Protein AF-A0AAJ0EBW7-F1 (afdb_monomer_lite)

Radius of gyration: 46.71 Å; chains: 1; bounding box: 103×67×118 Å

Secondary structure (DSSP, 8-state):
--PPPPPPP-------PPPPPPTT--GGGGSTHHHHHHHHHHHHHHHHHHHHHHHHHHHHHHHHHHHHHHHHHHHHHHHHHHHHHHHHHHHHHHHHHHHHHHHHHHHHHHHHHHHTTS--------S-----PPPPPPPHHHHHHHHHHHS-TT-HHHHHH-GGGTS---EE-TT-PPPTT-PPPSS--STT-EE-HHHHHHH--S-TTS-------------

Foldseek 3Di:
DDDDDDDDDDDPPPPPPDPDPPPPPPVVVPDPVVVVVVVVVVVVVVVVVVVVVVVVVVVVVVVVVVVVVVVVVVVVVVVVVVVVVVVVVVVVVVVVVVVVVVVVVVVVVVVVVVVVVPDDDPPPPPDPDPPPDQDQFDDLVVLLLCLVPQPDPPDSPVQSPDPQSRRADEDEDPPDDDDPPDDRPPDDTNHHHYHYPVNVVVSPVPPPPPDDPPPPDPPPDDD

Organism: NCBI:txid359342

pLDDT: mean 70.82, std 20.81, range [29.72, 98.75]

Sequence (223 aa):
MVATPESSPAYSMSSTPWPDPEPGQALWKSQSWAGWTRDLEDELKTIQAVYDDYIDRVEDRLRSEKKRKKALIREVQRLNEDLDAAKKANDIEKMQRQNALALIDAARQELVTSASDETHESFDLPSTALITERIPALPDPTRNLLIDRFCPEDMPEINRNAPRNKDIVAQIYLGRRRAPSTPPPWNFSLRNYNLQPDQIHLSANVDSYDIEFVLGGSSQMTK

Structure (mmCIF, N/CA/C/O backbone):
data_AF-A0AAJ0EBW7-F1
#
_entry.id   AF-A0AAJ0EBW7-F1
#
loop_
_atom_site.group_PDB
_atom_site.id
_atom_site.type_symbol
_atom_site.label_atom_id
_atom_site.label_alt_id
_atom_site.label_comp_id
_atom_site.label_asym_id
_atom_site.label_entity_id
_atom_site.label_seq_id
_atom_site.pdbx_PDB_ins_code
_atom_site.Cartn_x
_atom_site.Cartn_y
_atom_site.Cartn_z
_atom_site.occupancy
_atom_site.B_iso_or_equiv
_atom_site.auth_seq_id
_atom_site.auth_comp_id
_atom_site.auth_asym_id
_atom_site.auth_atom_id
_atom_site.pdbx_PDB_model_num
ATOM 1 N N . MET A 1 1 ? 65.561 -15.439 -8.464 1.00 44.34 1 MET A N 1
ATOM 2 C CA . MET A 1 1 ? 65.886 -15.368 -9.903 1.00 44.34 1 MET A CA 1
ATOM 3 C C . MET A 1 1 ? 64.913 -14.387 -10.529 1.00 44.34 1 MET A C 1
ATOM 5 O O . MET A 1 1 ? 63.727 -14.674 -10.568 1.00 44.34 1 MET A O 1
ATOM 9 N N . VAL A 1 2 ? 65.392 -13.188 -10.859 1.00 45.84 2 VAL A N 1
ATOM 10 C CA . VAL A 1 2 ? 64.597 -12.094 -11.435 1.00 45.84 2 VAL A CA 1
ATOM 11 C C . VAL A 1 2 ? 64.813 -12.148 -12.943 1.00 45.84 2 VAL A C 1
ATOM 13 O O . VAL A 1 2 ? 65.946 -12.008 -13.393 1.00 45.84 2 VAL A O 1
ATOM 16 N N . ALA A 1 3 ? 63.754 -12.427 -13.700 1.00 53.00 3 ALA A N 1
ATOM 17 C CA . ALA A 1 3 ? 63.792 -12.417 -15.156 1.00 53.00 3 ALA A CA 1
ATOM 18 C C . ALA A 1 3 ? 63.694 -10.965 -15.644 1.00 53.00 3 ALA A C 1
ATOM 20 O O . ALA A 1 3 ? 62.716 -10.271 -15.371 1.00 53.00 3 ALA A O 1
ATOM 21 N N . THR A 1 4 ? 64.734 -10.500 -16.328 1.00 58.38 4 THR A N 1
ATOM 22 C CA . THR A 1 4 ? 64.754 -9.234 -17.067 1.00 58.38 4 THR A CA 1
ATOM 23 C C . THR A 1 4 ? 63.896 -9.361 -18.329 1.00 58.38 4 THR A C 1
ATOM 25 O O . THR A 1 4 ? 64.064 -10.350 -19.044 1.00 58.38 4 THR A O 1
ATOM 28 N N . PRO A 1 5 ? 63.012 -8.399 -18.647 1.00 65.19 5 PRO A N 1
ATOM 29 C CA . PRO A 1 5 ? 62.277 -8.417 -19.903 1.00 65.19 5 PRO A CA 1
ATOM 30 C C . PRO A 1 5 ? 63.198 -7.996 -21.055 1.00 65.19 5 PRO A C 1
ATOM 32 O O . PRO A 1 5 ? 63.876 -6.969 -20.987 1.00 65.19 5 PRO A O 1
ATOM 35 N N . GLU A 1 6 ? 63.225 -8.817 -22.103 1.00 63.22 6 GLU A N 1
ATOM 36 C CA . GLU A 1 6 ? 63.950 -8.565 -23.344 1.00 63.22 6 GLU A CA 1
ATOM 37 C C . GLU A 1 6 ? 63.430 -7.296 -24.034 1.00 63.22 6 GLU A C 1
ATOM 39 O O . GLU A 1 6 ? 62.230 -7.092 -24.229 1.00 63.22 6 GLU A O 1
ATOM 44 N N . SER A 1 7 ? 64.372 -6.426 -24.395 1.00 64.94 7 SER A N 1
ATOM 45 C CA . SER A 1 7 ? 64.142 -5.204 -25.156 1.00 64.94 7 SER A CA 1
ATOM 46 C C . SER A 1 7 ? 63.709 -5.565 -26.579 1.00 64.94 7 SER A C 1
ATOM 48 O O . SER A 1 7 ? 64.461 -6.184 -27.328 1.00 64.94 7 SER A O 1
ATOM 50 N N . SER A 1 8 ? 62.480 -5.196 -26.949 1.00 67.50 8 SER A N 1
ATOM 51 C CA . SER A 1 8 ? 61.992 -5.324 -28.326 1.00 67.50 8 SER A CA 1
ATOM 52 C C . SER A 1 8 ? 62.760 -4.380 -29.263 1.00 67.50 8 SER A C 1
ATOM 54 O O . SER A 1 8 ? 63.071 -3.255 -28.862 1.00 67.50 8 SER A O 1
ATOM 56 N N . PRO A 1 9 ? 63.047 -4.789 -30.513 1.00 62.75 9 PRO A N 1
ATOM 57 C CA . PRO A 1 9 ? 63.769 -3.958 -31.465 1.00 62.75 9 PRO A CA 1
ATOM 58 C C . PRO A 1 9 ? 62.930 -2.728 -31.818 1.00 62.75 9 PRO A C 1
ATOM 60 O O . PRO A 1 9 ? 61.818 -2.834 -32.338 1.00 62.75 9 PRO A O 1
ATOM 63 N N . ALA A 1 10 ? 63.470 -1.547 -31.520 1.00 57.75 10 ALA A N 1
ATOM 64 C CA . ALA A 1 10 ? 62.893 -0.283 -31.938 1.00 57.75 10 ALA A CA 1
ATOM 65 C C . ALA A 1 10 ? 62.883 -0.226 -33.473 1.00 57.75 10 ALA A C 1
ATOM 67 O O . ALA A 1 10 ? 63.933 -0.137 -34.108 1.00 57.75 10 ALA A O 1
ATOM 68 N N . TYR A 1 11 ? 61.693 -0.281 -34.071 1.00 55.28 11 TYR A N 1
ATOM 69 C CA . TYR A 1 11 ? 61.504 0.063 -35.475 1.00 55.28 11 TYR A CA 1
ATOM 70 C C . TYR A 1 11 ? 61.929 1.524 -35.668 1.00 55.28 11 TYR A C 1
ATOM 72 O O . TYR A 1 11 ? 61.249 2.445 -35.215 1.00 55.28 11 TYR A O 1
ATOM 80 N N . SER A 1 12 ? 63.063 1.745 -36.335 1.00 61.94 12 SER A N 1
ATOM 81 C CA . SER A 1 12 ? 63.443 3.060 -36.847 1.00 61.94 12 SER A CA 1
ATOM 82 C C . SER A 1 12 ? 62.429 3.483 -37.909 1.00 61.94 12 SER A C 1
ATOM 84 O O . SER A 1 12 ? 62.525 3.096 -39.071 1.00 61.94 12 SER A O 1
ATOM 86 N N . MET A 1 13 ? 61.432 4.267 -37.501 1.00 55.38 13 MET A N 1
ATOM 87 C CA . MET A 1 13 ? 60.561 4.999 -38.416 1.00 55.38 13 MET A CA 1
ATOM 88 C C . MET A 1 13 ? 61.433 6.018 -39.159 1.00 55.38 13 MET A C 1
ATOM 90 O O . MET A 1 13 ? 61.813 7.041 -38.591 1.00 55.38 13 MET A O 1
ATOM 94 N N . SER A 1 14 ? 61.807 5.736 -40.410 1.00 56.97 14 SER A N 1
ATOM 95 C CA . SER A 1 14 ? 62.466 6.731 -41.254 1.00 56.97 14 SER A CA 1
ATOM 96 C C . SER A 1 14 ? 61.485 7.878 -41.493 1.00 56.97 14 SER A C 1
ATOM 98 O O . SER A 1 14 ? 60.500 7.716 -42.213 1.00 56.97 14 SER A O 1
ATOM 100 N N . SER A 1 15 ? 61.741 9.034 -40.885 1.00 56.28 15 SER A N 1
ATOM 101 C CA . SER A 1 15 ? 60.998 10.279 -41.106 1.00 56.28 15 SER A CA 1
ATOM 102 C C . SER A 1 15 ? 61.332 10.909 -42.459 1.00 56.28 15 SER A C 1
ATOM 104 O O . SER A 1 15 ? 61.635 12.096 -42.528 1.00 56.28 15 SER A O 1
ATOM 106 N N . THR A 1 16 ? 61.315 10.133 -43.542 1.00 67.81 16 THR A N 1
ATOM 107 C CA . THR A 1 16 ? 61.316 10.712 -44.883 1.00 67.81 16 THR A CA 1
ATOM 108 C C . THR A 1 16 ? 59.938 11.349 -45.064 1.00 67.81 16 THR A C 1
ATOM 110 O O . THR A 1 16 ? 58.946 10.617 -45.033 1.00 67.81 16 THR A O 1
ATOM 113 N N . PRO A 1 17 ? 59.826 12.685 -45.177 1.00 65.31 17 PRO A N 1
ATOM 114 C CA . PRO A 1 17 ? 58.544 13.321 -45.429 1.00 65.31 17 PRO A CA 1
ATOM 115 C C . PRO A 1 17 ? 58.028 12.778 -46.756 1.00 65.31 17 PRO A C 1
ATOM 117 O O . PRO A 1 17 ? 58.749 12.802 -47.757 1.00 65.31 17 PRO A O 1
ATOM 120 N N . TRP A 1 18 ? 56.814 12.233 -46.755 1.00 66.56 18 TRP A N 1
ATOM 121 C CA . TRP A 1 18 ? 56.156 11.876 -48.003 1.00 66.56 18 TRP A CA 1
ATOM 122 C C . TRP A 1 18 ? 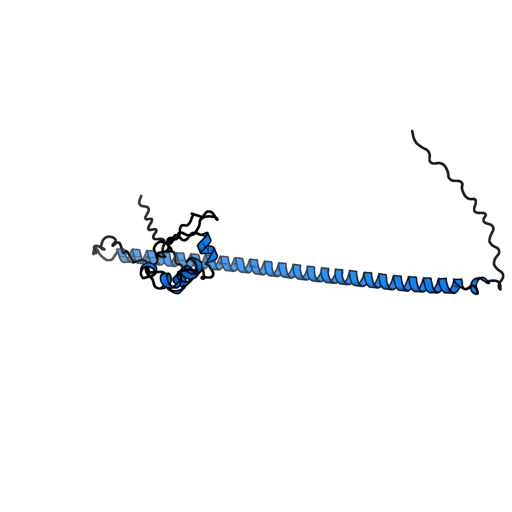56.095 13.144 -48.865 1.00 66.56 18 TRP A C 1
ATOM 124 O O . TRP A 1 18 ? 55.692 14.184 -48.342 1.00 66.56 18 TRP A O 1
ATOM 134 N N . PRO A 1 19 ? 56.550 13.106 -50.129 1.00 65.62 19 PRO A N 1
ATOM 135 C CA . PRO A 1 19 ? 56.477 14.272 -50.994 1.00 65.62 19 PRO A CA 1
ATOM 136 C C . PRO A 1 19 ? 55.022 14.733 -51.089 1.00 65.62 19 PRO A C 1
ATOM 138 O O . PRO A 1 19 ? 54.125 13.906 -51.282 1.00 65.62 19 PRO A O 1
ATOM 141 N N . ASP A 1 20 ? 54.799 16.038 -50.921 1.00 62.12 20 ASP A N 1
ATOM 142 C CA . ASP A 1 20 ? 53.467 16.623 -51.038 1.00 62.12 20 ASP A CA 1
ATOM 143 C C . ASP A 1 20 ? 52.887 16.267 -52.416 1.00 62.12 20 ASP A C 1
ATOM 145 O O . ASP A 1 20 ? 53.534 16.518 -53.440 1.00 62.12 20 ASP A O 1
ATOM 149 N N . PRO A 1 21 ? 51.699 15.642 -52.477 1.00 61.03 21 PRO A N 1
ATOM 150 C CA . PRO A 1 21 ? 51.105 15.254 -53.745 1.00 61.03 21 PRO A CA 1
ATOM 151 C C . PRO A 1 21 ? 50.790 16.509 -54.562 1.00 61.03 21 PRO A C 1
ATOM 153 O O . PRO A 1 21 ? 50.150 17.437 -54.065 1.00 61.03 21 PRO A O 1
ATOM 156 N N . GLU A 1 22 ? 51.228 16.534 -55.824 1.00 68.38 22 GLU A N 1
ATOM 157 C CA . GLU A 1 22 ? 51.011 17.677 -56.710 1.00 68.38 22 GLU A CA 1
ATOM 158 C C . GLU A 1 22 ? 49.521 18.074 -56.787 1.00 68.38 22 GLU A C 1
ATOM 160 O O . GLU A 1 22 ? 48.642 17.195 -56.787 1.00 68.38 22 GLU A O 1
ATOM 165 N N . PRO A 1 23 ? 49.212 19.385 -56.893 1.00 58.66 23 PRO A N 1
ATOM 166 C CA . PRO A 1 23 ? 47.850 19.908 -56.973 1.00 58.66 23 PRO A CA 1
ATOM 167 C C . PRO A 1 23 ? 47.200 19.498 -58.304 1.00 58.66 23 PRO A C 1
ATOM 169 O O . PRO A 1 23 ? 47.190 20.231 -59.285 1.00 58.66 23 PRO A O 1
ATOM 172 N N . GLY A 1 24 ? 46.683 18.272 -58.334 1.00 60.66 24 GLY A N 1
ATOM 173 C CA . GLY A 1 24 ? 46.108 17.623 -59.513 1.00 60.66 24 GLY A CA 1
ATOM 174 C C . GLY A 1 24 ? 46.052 16.094 -59.414 1.00 60.66 24 GLY A C 1
ATOM 175 O O . GLY A 1 24 ? 45.237 15.477 -60.093 1.00 60.66 24 GLY A O 1
ATOM 176 N N . GLN A 1 25 ? 46.841 15.472 -58.525 1.00 53.06 25 GLN A N 1
ATOM 177 C CA . GLN A 1 25 ? 46.934 14.011 -58.366 1.00 53.06 25 GLN A CA 1
ATOM 178 C C . GLN A 1 25 ? 46.309 13.468 -57.070 1.00 53.06 25 GLN A C 1
ATOM 180 O O . GLN A 1 25 ? 46.767 12.474 -56.509 1.00 53.06 25 GLN A O 1
ATOM 185 N N . ALA A 1 26 ? 45.197 14.031 -56.595 1.00 56.59 26 ALA A N 1
ATOM 186 C CA . ALA A 1 26 ? 44.367 13.314 -55.621 1.00 56.59 26 ALA A CA 1
ATOM 187 C C . ALA A 1 26 ? 43.553 12.208 -56.331 1.00 56.59 26 ALA A C 1
ATOM 189 O O . ALA A 1 26 ? 42.325 12.206 -56.294 1.00 56.59 26 ALA A O 1
ATOM 190 N N . LEU A 1 27 ? 44.243 11.276 -57.004 1.00 51.34 27 LEU A N 1
ATOM 191 C CA . LEU A 1 27 ? 43.659 10.164 -57.766 1.00 51.34 27 LEU A CA 1
ATOM 192 C C . LEU A 1 27 ? 42.832 9.221 -56.875 1.00 51.34 27 LEU A C 1
ATOM 194 O O . LEU A 1 27 ?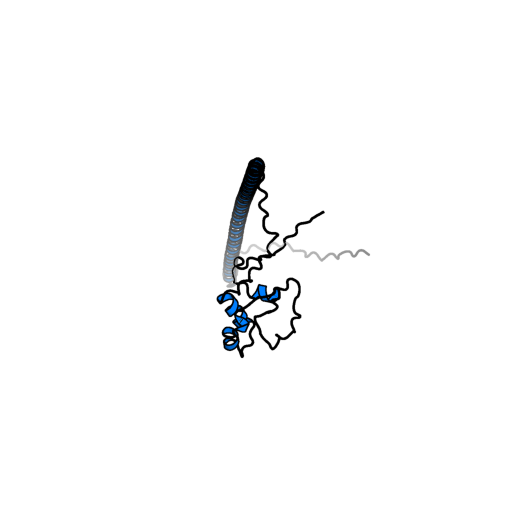 41.999 8.471 -57.362 1.00 51.34 27 LEU A O 1
ATOM 198 N N . TRP A 1 28 ? 43.036 9.274 -55.558 1.00 53.75 28 TRP A N 1
ATOM 199 C CA . TRP A 1 28 ? 42.257 8.531 -54.571 1.00 53.75 28 TRP A CA 1
ATOM 200 C C . TRP A 1 28 ? 40.820 9.054 -54.420 1.00 53.75 28 TRP A C 1
ATOM 202 O O . TRP A 1 28 ? 39.947 8.308 -53.989 1.00 53.75 28 TRP A O 1
ATOM 212 N N . LYS A 1 29 ? 40.527 10.298 -54.836 1.00 51.97 29 LYS A N 1
ATOM 213 C CA . LYS A 1 29 ? 39.161 10.854 -54.794 1.00 51.97 29 LYS A CA 1
ATOM 214 C C . LYS A 1 29 ? 38.224 10.256 -55.850 1.00 51.97 29 LYS A C 1
ATOM 216 O O . LYS A 1 29 ? 37.013 10.360 -55.685 1.00 51.97 29 LYS A O 1
ATOM 221 N N . SER A 1 30 ? 38.755 9.638 -56.909 1.00 55.59 30 SER A N 1
ATOM 222 C CA . SER A 1 30 ? 37.964 8.950 -57.942 1.00 55.59 30 SER A CA 1
ATOM 223 C C . SER A 1 30 ? 37.876 7.437 -57.734 1.00 55.59 30 SER A C 1
ATOM 225 O O . SER A 1 30 ? 37.286 6.739 -58.559 1.00 55.59 30 SER A O 1
ATOM 227 N N . GLN A 1 31 ? 38.444 6.907 -56.649 1.00 60.34 31 GLN A N 1
ATOM 228 C CA . GLN A 1 31 ? 38.412 5.477 -56.389 1.00 60.34 31 GLN A CA 1
ATOM 229 C C . GLN A 1 31 ? 37.172 5.102 -55.562 1.00 60.34 31 GLN A C 1
ATOM 231 O O . GLN A 1 31 ? 36.854 5.724 -54.550 1.00 60.34 31 GLN A O 1
ATOM 236 N N . SER A 1 32 ? 36.478 4.054 -56.015 1.00 65.31 32 SER A N 1
ATOM 237 C CA . SER A 1 32 ? 35.171 3.582 -55.524 1.00 65.31 32 SER A CA 1
ATOM 238 C C . SER A 1 32 ? 35.064 3.358 -54.005 1.00 65.31 32 SER A C 1
ATOM 240 O O . SER A 1 32 ? 33.953 3.299 -53.486 1.00 65.31 32 SER A O 1
ATOM 242 N N . TRP A 1 33 ? 36.178 3.238 -53.281 1.00 69.75 33 TRP A N 1
ATOM 243 C CA . TRP A 1 33 ? 36.201 3.031 -51.829 1.00 69.75 33 TRP A CA 1
ATOM 244 C C . TRP A 1 33 ? 35.919 4.304 -51.026 1.00 69.75 33 TRP A C 1
ATOM 246 O O . TRP A 1 33 ? 35.400 4.204 -49.921 1.00 69.75 33 TRP A O 1
ATOM 256 N N . ALA A 1 34 ? 36.167 5.498 -51.577 1.00 69.56 34 ALA A N 1
ATOM 257 C CA . ALA A 1 34 ? 35.889 6.755 -50.876 1.00 69.56 34 ALA A CA 1
ATOM 258 C C . ALA A 1 34 ? 34.382 7.012 -50.657 1.00 69.56 34 ALA A C 1
ATOM 260 O O . ALA A 1 34 ? 34.015 7.767 -49.759 1.00 69.56 34 ALA A O 1
ATOM 261 N N . GLY A 1 35 ? 33.510 6.405 -51.475 1.00 77.06 35 GLY A N 1
ATOM 262 C CA . GLY A 1 35 ? 32.061 6.390 -51.239 1.00 77.06 35 GLY A CA 1
ATOM 263 C C . GLY A 1 35 ? 31.701 5.490 -50.059 1.00 77.06 35 GLY A C 1
ATOM 264 O O . GLY A 1 35 ? 31.045 5.939 -49.128 1.00 77.06 35 GLY A O 1
ATOM 265 N N . TRP A 1 36 ? 32.258 4.275 -50.036 1.00 80.94 36 TRP A N 1
ATOM 266 C CA . TRP A 1 36 ? 32.018 3.296 -48.972 1.00 80.94 36 TRP A CA 1
ATOM 267 C C . TRP A 1 36 ? 32.470 3.805 -47.601 1.00 80.94 36 TRP A C 1
ATOM 269 O O . TRP A 1 36 ? 31.830 3.517 -46.599 1.00 80.94 36 TRP A O 1
ATOM 279 N N . THR A 1 37 ? 33.549 4.591 -47.538 1.00 85.12 37 THR A N 1
ATOM 280 C CA . THR A 1 37 ? 33.984 5.213 -46.279 1.00 85.12 37 THR A CA 1
ATOM 281 C C . THR A 1 37 ? 32.965 6.223 -45.747 1.00 85.12 37 THR A C 1
ATOM 283 O O . THR A 1 37 ? 32.706 6.222 -44.549 1.00 85.12 37 THR A O 1
ATOM 286 N N . ARG A 1 38 ? 32.344 7.044 -46.609 1.00 84.62 38 ARG A N 1
ATOM 287 C CA . ARG A 1 38 ? 31.305 7.997 -46.174 1.00 84.62 38 ARG A CA 1
ATOM 288 C C . ARG A 1 38 ? 30.031 7.287 -45.736 1.00 84.62 38 ARG A C 1
ATOM 290 O O . ARG A 1 38 ? 29.475 7.650 -44.708 1.00 84.62 38 ARG A O 1
ATOM 297 N N . ASP A 1 39 ? 29.620 6.262 -46.479 1.00 91.19 39 ASP A N 1
ATOM 298 C CA . ASP A 1 39 ? 28.447 5.460 -46.128 1.00 91.19 39 ASP A CA 1
ATOM 299 C C . ASP A 1 39 ? 28.644 4.803 -44.749 1.00 91.19 39 ASP A C 1
ATOM 301 O O . ASP A 1 39 ? 27.774 4.897 -43.888 1.00 91.19 39 ASP A O 1
ATOM 305 N N . LEU A 1 40 ? 29.833 4.243 -44.484 1.00 93.56 40 LEU A N 1
ATOM 306 C CA . LEU A 1 40 ? 30.190 3.685 -43.173 1.00 93.56 40 LEU A CA 1
ATOM 307 C C . LEU A 1 40 ? 30.237 4.740 -42.057 1.00 93.56 40 LEU A C 1
ATOM 309 O O . LEU A 1 40 ? 29.828 4.463 -40.931 1.00 93.56 40 LEU A O 1
ATOM 313 N N . GLU A 1 41 ? 30.738 5.946 -42.334 1.00 94.44 41 GLU A N 1
ATOM 314 C CA . GLU A 1 41 ? 30.729 7.049 -41.364 1.00 94.44 41 GLU A CA 1
ATOM 315 C C . GLU A 1 41 ? 29.301 7.484 -41.011 1.00 94.44 41 GLU A C 1
ATOM 317 O O . GLU A 1 41 ? 29.008 7.756 -39.845 1.00 94.44 41 GLU A O 1
ATOM 322 N N . ASP A 1 42 ? 28.404 7.540 -41.993 1.00 95.50 42 ASP A N 1
ATOM 323 C CA . ASP A 1 42 ? 27.005 7.902 -41.776 1.00 95.50 42 ASP A CA 1
ATOM 324 C C . ASP A 1 42 ? 26.224 6.777 -41.077 1.00 95.50 42 ASP A C 1
ATOM 326 O O . ASP A 1 42 ? 25.415 7.054 -40.184 1.00 95.50 42 ASP A O 1
ATOM 330 N N . GLU A 1 43 ? 26.522 5.509 -41.377 1.00 97.19 43 GLU A N 1
ATOM 331 C CA . GLU A 1 43 ? 26.029 4.360 -40.609 1.00 97.19 43 GLU A CA 1
ATOM 332 C C . GLU A 1 43 ? 26.492 4.425 -39.149 1.00 97.19 43 GLU A C 1
ATOM 334 O O . GLU A 1 43 ? 25.676 4.273 -38.237 1.00 97.19 43 GLU A O 1
ATOM 339 N N . LEU A 1 44 ? 27.772 4.726 -38.900 1.00 97.12 44 LEU A N 1
ATOM 340 C CA . LEU A 1 44 ? 28.312 4.854 -37.546 1.00 97.12 44 LEU A CA 1
ATOM 341 C C . LEU A 1 44 ? 27.631 5.989 -36.771 1.00 97.12 44 LEU A C 1
ATOM 343 O O . LEU A 1 44 ? 27.237 5.788 -35.622 1.00 97.12 44 LEU A O 1
ATOM 347 N N . LYS A 1 45 ? 27.428 7.154 -37.402 1.00 97.75 45 LYS A N 1
ATOM 348 C CA . LYS A 1 45 ? 26.668 8.266 -36.801 1.00 97.75 45 LYS A CA 1
ATOM 349 C C . LYS A 1 45 ? 25.234 7.861 -36.484 1.00 97.75 45 LYS A C 1
ATOM 351 O O . LYS A 1 45 ? 24.720 8.220 -35.428 1.00 97.75 45 LYS A O 1
ATOM 356 N N . THR A 1 46 ? 24.593 7.109 -37.376 1.00 98.19 46 THR A N 1
ATOM 357 C CA . THR A 1 46 ? 23.218 6.633 -37.181 1.00 98.19 46 THR A CA 1
ATOM 358 C C . THR A 1 46 ? 23.137 5.680 -35.992 1.00 98.19 46 THR A C 1
ATOM 360 O O . THR A 1 46 ? 22.278 5.841 -35.127 1.00 98.19 46 THR A O 1
ATOM 363 N N . ILE A 1 47 ? 24.064 4.724 -35.898 1.00 98.00 47 ILE A N 1
ATOM 364 C CA . ILE A 1 47 ? 24.151 3.791 -34.767 1.00 98.00 47 ILE A CA 1
ATOM 365 C C . ILE A 1 47 ? 24.408 4.548 -33.462 1.00 98.00 47 ILE A C 1
ATOM 367 O O . ILE A 1 47 ? 23.769 4.260 -32.451 1.00 98.00 47 ILE A O 1
ATOM 371 N N . GLN A 1 48 ? 25.306 5.534 -33.482 1.00 98.31 48 GLN A N 1
ATOM 372 C CA . GLN A 1 48 ? 25.615 6.338 -32.306 1.00 98.31 48 GLN A CA 1
ATOM 373 C C . GLN A 1 48 ? 24.396 7.137 -31.830 1.00 98.31 48 GLN A C 1
ATOM 375 O O . GLN A 1 48 ? 24.060 7.080 -30.651 1.00 98.31 48 GLN A O 1
ATOM 380 N N . ALA A 1 49 ? 23.664 7.774 -32.746 1.00 98.12 49 ALA A N 1
ATOM 381 C CA . ALA A 1 49 ? 22.432 8.487 -32.417 1.00 98.12 49 ALA A CA 1
ATOM 382 C C . ALA A 1 49 ? 21.364 7.564 -31.800 1.00 98.12 49 ALA A C 1
ATOM 384 O O . ALA A 1 49 ? 20.704 7.940 -30.834 1.00 98.12 49 ALA A O 1
ATOM 385 N N . VAL A 1 50 ? 21.214 6.339 -32.320 1.00 98.56 50 VAL A N 1
ATOM 386 C CA . VAL A 1 50 ? 20.292 5.331 -31.764 1.00 98.56 50 VAL A CA 1
ATOM 387 C C . VAL A 1 50 ? 20.710 4.903 -30.355 1.00 98.56 50 VAL A C 1
ATOM 389 O O . VAL A 1 50 ? 19.858 4.682 -29.491 1.00 98.56 50 VAL A O 1
ATOM 392 N N . TYR A 1 51 ? 22.014 4.773 -30.115 1.00 98.50 51 TYR A N 1
ATOM 393 C CA . TYR A 1 51 ? 22.549 4.407 -28.809 1.00 98.50 51 TYR A CA 1
ATOM 394 C C . TYR A 1 51 ? 22.351 5.519 -27.771 1.00 98.50 51 TYR A C 1
ATOM 396 O O . TYR A 1 51 ? 21.890 5.235 -26.664 1.00 98.50 51 TYR A O 1
ATOM 404 N N . ASP A 1 52 ? 22.614 6.773 -28.136 1.00 98.38 52 ASP A N 1
ATOM 405 C CA . ASP A 1 52 ? 22.408 7.932 -27.260 1.00 98.38 52 ASP A CA 1
ATOM 406 C C . ASP A 1 52 ? 20.922 8.084 -26.885 1.00 98.38 52 ASP A C 1
ATOM 408 O O . ASP A 1 52 ? 20.574 8.165 -25.707 1.00 98.38 52 ASP A O 1
ATOM 412 N N . ASP A 1 53 ? 20.020 7.963 -27.861 1.00 98.56 53 ASP A N 1
ATOM 413 C CA . ASP A 1 53 ? 18.567 7.958 -27.644 1.00 98.56 53 ASP A CA 1
ATOM 414 C C . ASP A 1 53 ? 18.102 6.774 -26.763 1.00 98.56 53 ASP A C 1
ATOM 416 O O . ASP A 1 53 ? 17.183 6.884 -25.941 1.00 98.56 53 ASP A O 1
ATOM 420 N N . TYR A 1 54 ? 18.754 5.612 -26.872 1.00 98.56 54 TYR A N 1
ATOM 421 C CA . TYR A 1 54 ? 18.516 4.503 -25.949 1.00 98.56 54 TYR A CA 1
ATOM 422 C C . TYR A 1 54 ? 18.948 4.833 -24.513 1.00 98.56 54 TYR A C 1
ATOM 424 O O . TYR A 1 54 ? 18.187 4.535 -23.583 1.00 98.56 54 TYR A O 1
ATOM 432 N N . ILE A 1 55 ? 20.116 5.454 -24.325 1.00 98.56 55 ILE A N 1
ATOM 433 C CA . ILE A 1 55 ? 20.595 5.896 -23.009 1.00 98.56 55 ILE A CA 1
ATOM 434 C C . ILE A 1 55 ? 19.609 6.892 -22.399 1.00 98.56 55 ILE A C 1
ATOM 436 O O . ILE A 1 55 ? 19.148 6.663 -21.278 1.00 98.56 55 ILE A O 1
ATOM 440 N N . ASP A 1 56 ? 19.203 7.918 -23.147 1.00 98.50 56 ASP A N 1
ATOM 441 C CA . ASP A 1 56 ? 18.280 8.952 -22.672 1.00 98.50 56 ASP A CA 1
ATOM 442 C C . ASP A 1 56 ? 16.965 8.349 -22.159 1.00 98.50 56 ASP A C 1
ATOM 444 O O . ASP A 1 56 ? 16.512 8.648 -21.047 1.00 98.50 56 ASP A O 1
ATOM 448 N N . ARG A 1 57 ? 16.387 7.394 -22.900 1.00 98.62 57 ARG A N 1
ATOM 449 C CA . ARG A 1 57 ? 15.186 6.665 -22.456 1.00 98.62 57 ARG A CA 1
ATOM 450 C C . ARG A 1 57 ? 15.399 5.862 -21.178 1.00 98.62 57 ARG A C 1
ATOM 452 O O . ARG A 1 57 ? 14.482 5.729 -20.360 1.00 98.62 57 ARG A O 1
ATOM 459 N N . VAL A 1 58 ? 16.557 5.224 -21.023 1.00 98.62 58 VAL A N 1
ATOM 460 C CA . VAL A 1 58 ? 16.881 4.464 -19.807 1.00 98.62 58 VAL A CA 1
ATOM 461 C C . VAL A 1 58 ? 17.003 5.412 -18.618 1.00 98.62 58 VAL A C 1
ATOM 463 O O . VAL A 1 58 ? 16.415 5.143 -17.565 1.00 98.62 58 VAL A O 1
ATOM 466 N N . GLU A 1 59 ? 17.679 6.542 -18.791 1.00 98.62 59 GLU A N 1
ATOM 467 C CA . GLU A 1 59 ? 17.807 7.546 -17.745 1.00 98.62 59 GLU A CA 1
ATOM 468 C C . GLU A 1 59 ? 16.463 8.162 -17.353 1.00 98.62 59 GLU A C 1
ATOM 470 O O . GLU A 1 59 ? 16.180 8.314 -16.163 1.00 98.62 59 GLU A O 1
ATOM 475 N N . ASP A 1 60 ? 15.598 8.470 -18.318 1.00 98.56 60 ASP A N 1
ATOM 476 C CA . ASP A 1 60 ? 14.267 9.016 -18.049 1.00 98.56 60 ASP A CA 1
ATOM 477 C C . ASP A 1 60 ? 13.380 8.043 -17.278 1.00 98.56 60 ASP A C 1
ATOM 479 O O . ASP A 1 60 ? 12.665 8.443 -16.347 1.00 98.56 60 ASP A O 1
ATOM 483 N N . ARG A 1 61 ? 13.468 6.747 -17.594 1.00 98.56 61 ARG A N 1
ATOM 484 C CA . ARG A 1 61 ? 12.809 5.704 -16.800 1.00 98.56 61 ARG A CA 1
ATOM 485 C C . ARG A 1 61 ? 13.357 5.665 -15.382 1.00 98.56 61 ARG A C 1
ATOM 487 O O . ARG A 1 61 ? 12.572 5.670 -14.436 1.00 98.56 61 ARG A O 1
ATOM 494 N N . LEU A 1 62 ? 14.676 5.715 -15.212 1.00 98.62 62 LEU A N 1
ATOM 495 C CA . LEU A 1 62 ? 15.302 5.723 -13.890 1.00 98.62 62 LEU A CA 1
ATOM 496 C C . LEU A 1 62 ? 14.909 6.966 -13.073 1.00 98.62 62 LEU A C 1
ATOM 498 O O . LEU A 1 62 ? 14.592 6.861 -11.884 1.00 98.62 62 LEU A O 1
ATOM 502 N N . ARG A 1 63 ? 14.865 8.146 -13.705 1.00 98.56 63 ARG A N 1
ATOM 503 C CA . ARG A 1 63 ? 14.389 9.399 -13.098 1.00 98.56 63 ARG A CA 1
ATOM 504 C C . ARG A 1 63 ? 12.930 9.276 -12.661 1.00 98.56 63 ARG A C 1
ATOM 506 O O . ARG A 1 63 ? 12.588 9.689 -11.549 1.00 98.56 63 ARG A O 1
ATOM 513 N N . SER A 1 64 ? 12.086 8.689 -13.503 1.00 98.06 64 SER A N 1
ATOM 514 C CA . SER A 1 64 ? 10.663 8.477 -13.226 1.00 98.06 64 SER A CA 1
ATOM 515 C C . SER A 1 64 ? 10.440 7.495 -12.075 1.00 98.06 64 SER A C 1
ATOM 517 O O . SER A 1 64 ? 9.688 7.802 -11.149 1.00 98.06 64 SER A O 1
ATOM 519 N N . GLU A 1 65 ? 11.161 6.375 -12.052 1.00 98.56 65 GLU A N 1
ATOM 520 C CA . GLU A 1 65 ? 11.117 5.399 -10.958 1.00 98.56 65 GLU A CA 1
ATOM 521 C C . GLU A 1 65 ? 11.614 5.993 -9.637 1.00 98.56 65 GLU A C 1
ATOM 523 O O . GLU A 1 65 ? 10.982 5.836 -8.591 1.00 98.56 65 GLU A O 1
ATOM 528 N N . LYS A 1 66 ? 12.687 6.789 -9.668 1.00 98.62 66 LYS A N 1
ATOM 529 C CA . LYS A 1 66 ? 13.175 7.501 -8.478 1.00 98.62 66 LYS A CA 1
ATOM 530 C C . LYS A 1 66 ? 12.132 8.483 -7.932 1.00 98.62 66 LYS A C 1
ATOM 532 O O . LYS A 1 66 ? 11.962 8.577 -6.714 1.00 98.62 66 LYS A O 1
ATOM 537 N N . LYS A 1 67 ? 11.412 9.197 -8.808 1.00 98.56 67 LYS A N 1
ATOM 538 C CA . LYS A 1 67 ? 10.301 10.083 -8.416 1.00 98.56 67 LYS A CA 1
ATOM 539 C C . LYS A 1 67 ? 9.144 9.291 -7.800 1.00 98.56 67 LYS A C 1
ATOM 541 O O . LYS A 1 67 ? 8.673 9.679 -6.732 1.00 98.56 67 LYS A O 1
ATOM 546 N N . ARG A 1 68 ? 8.738 8.173 -8.414 1.00 98.62 68 ARG A N 1
ATOM 547 C CA . ARG A 1 68 ? 7.691 7.273 -7.893 1.00 98.62 68 ARG A CA 1
ATOM 548 C C . ARG A 1 68 ? 8.052 6.723 -6.521 1.00 98.62 68 ARG A C 1
ATOM 550 O O . ARG A 1 68 ? 7.272 6.866 -5.586 1.00 98.62 68 ARG A O 1
ATOM 557 N N . LYS A 1 69 ? 9.267 6.195 -6.363 1.00 98.62 69 LYS A N 1
ATOM 558 C CA . LYS A 1 69 ? 9.771 5.702 -5.076 1.00 98.62 69 LYS A CA 1
ATOM 559 C C . LYS A 1 69 ? 9.752 6.794 -4.007 1.00 98.62 69 LYS A C 1
ATOM 561 O O . LYS A 1 69 ? 9.325 6.549 -2.885 1.00 98.62 69 LYS A O 1
ATOM 566 N N . LYS A 1 70 ? 10.166 8.019 -4.347 1.00 98.75 70 LYS A N 1
ATOM 567 C CA . LYS A 1 70 ? 10.117 9.158 -3.418 1.00 98.75 70 LYS A CA 1
ATOM 568 C C . LYS A 1 70 ? 8.682 9.532 -3.025 1.00 98.75 70 LYS A C 1
ATOM 570 O O . LYS A 1 70 ? 8.459 9.896 -1.875 1.00 98.75 70 LYS A O 1
ATOM 575 N N . ALA A 1 71 ? 7.727 9.454 -3.952 1.00 98.56 71 ALA A N 1
ATOM 576 C CA . ALA A 1 71 ? 6.314 9.682 -3.656 1.00 98.56 71 ALA A CA 1
ATOM 577 C C . ALA A 1 71 ? 5.751 8.594 -2.726 1.00 98.56 71 ALA A C 1
ATOM 579 O O . ALA A 1 71 ? 5.142 8.927 -1.716 1.00 98.56 71 ALA A O 1
ATOM 580 N N . LEU A 1 72 ? 6.051 7.322 -3.003 1.00 98.62 72 LEU A N 1
ATOM 581 C CA . LEU A 1 72 ? 5.669 6.187 -2.157 1.00 98.62 72 LEU A CA 1
ATOM 582 C C . LEU A 1 72 ? 6.210 6.316 -0.730 1.00 98.62 72 LEU A C 1
ATOM 584 O O . LEU A 1 72 ? 5.471 6.093 0.218 1.00 98.62 72 LEU A O 1
ATOM 588 N N . ILE A 1 73 ? 7.470 6.729 -0.561 1.00 98.69 73 ILE A N 1
ATOM 589 C CA . ILE A 1 73 ? 8.059 6.938 0.773 1.00 98.69 73 ILE A CA 1
ATOM 590 C C . ILE A 1 73 ? 7.276 7.986 1.572 1.00 98.69 73 ILE A C 1
ATOM 592 O O . ILE A 1 73 ? 7.015 7.783 2.753 1.00 98.69 73 ILE A O 1
ATOM 596 N N . ARG A 1 74 ? 6.878 9.092 0.932 1.00 98.62 74 ARG A N 1
ATOM 597 C CA . ARG A 1 74 ? 6.074 10.131 1.594 1.00 98.62 74 ARG A CA 1
ATOM 598 C C . ARG A 1 74 ? 4.695 9.616 1.983 1.00 98.62 74 ARG A C 1
ATOM 600 O O . ARG A 1 74 ? 4.225 9.935 3.066 1.00 98.62 74 ARG A O 1
ATOM 607 N N . GLU A 1 75 ? 4.073 8.816 1.123 1.00 98.69 75 GLU A N 1
ATOM 608 C CA . GLU A 1 75 ? 2.755 8.252 1.411 1.00 98.69 75 GLU A CA 1
ATOM 609 C C . GLU A 1 75 ? 2.808 7.242 2.558 1.00 98.69 75 GLU A C 1
ATOM 611 O O . GLU A 1 75 ? 1.980 7.288 3.460 1.00 98.69 75 GLU A O 1
ATOM 616 N N . VAL A 1 76 ? 3.832 6.387 2.587 1.00 98.56 76 VAL A N 1
ATOM 617 C CA . VAL A 1 76 ? 4.064 5.469 3.711 1.00 98.56 76 VAL A CA 1
ATOM 618 C C . VAL A 1 76 ? 4.281 6.241 5.011 1.00 98.56 76 VAL A C 1
ATOM 620 O O . VAL A 1 76 ? 3.729 5.861 6.039 1.00 98.56 76 VAL A O 1
ATOM 623 N N . GLN A 1 77 ? 5.042 7.337 4.976 1.00 98.69 77 GLN A N 1
ATOM 624 C CA . GLN A 1 77 ? 5.241 8.181 6.152 1.00 98.69 77 GLN A CA 1
ATOM 625 C C . GLN A 1 77 ? 3.918 8.785 6.644 1.00 98.69 77 GLN A C 1
ATOM 627 O O . GLN A 1 77 ? 3.616 8.690 7.831 1.00 98.69 77 GLN A O 1
ATOM 632 N N . ARG A 1 78 ? 3.104 9.326 5.730 1.00 98.69 78 ARG A N 1
ATOM 633 C CA . ARG A 1 78 ? 1.779 9.879 6.041 1.00 98.69 78 ARG A CA 1
ATOM 634 C C . ARG A 1 78 ? 0.867 8.833 6.688 1.00 98.69 78 ARG A C 1
ATOM 636 O O . ARG A 1 78 ? 0.286 9.085 7.735 1.00 98.69 78 ARG A O 1
ATOM 643 N N . LEU A 1 79 ? 0.790 7.637 6.102 1.00 98.62 79 LEU A N 1
ATOM 644 C CA . LEU A 1 79 ? -0.012 6.537 6.644 1.00 98.62 79 LEU A CA 1
ATOM 645 C C . LEU A 1 79 ? 0.486 6.063 8.013 1.00 98.62 79 LEU A C 1
ATOM 647 O O . LEU A 1 79 ? -0.316 5.643 8.842 1.00 98.62 79 LEU A O 1
ATOM 651 N N . ASN A 1 80 ? 1.794 6.128 8.267 1.00 98.56 80 ASN A N 1
ATOM 652 C CA . ASN A 1 80 ? 2.339 5.790 9.576 1.00 98.56 80 ASN A CA 1
ATOM 653 C C . ASN A 1 80 ? 1.923 6.815 10.644 1.00 98.56 80 ASN A C 1
ATOM 655 O O . ASN A 1 80 ? 1.549 6.430 11.748 1.00 98.56 80 ASN A O 1
ATOM 659 N N . GLU A 1 81 ? 1.943 8.104 10.307 1.00 98.69 81 GLU A N 1
ATOM 660 C CA . GLU A 1 81 ? 1.461 9.173 11.191 1.00 98.69 81 GLU A CA 1
ATOM 661 C C . GLU A 1 81 ? -0.045 9.021 11.484 1.00 98.69 81 GLU A C 1
ATOM 663 O O . GLU A 1 81 ? -0.452 9.083 12.648 1.00 98.69 81 GLU A O 1
ATOM 668 N N . ASP A 1 82 ? -0.855 8.723 10.460 1.00 98.69 82 ASP A N 1
ATOM 669 C CA . ASP A 1 82 ? -2.291 8.439 10.603 1.00 98.69 82 ASP A CA 1
ATOM 670 C C . ASP A 1 82 ? -2.537 7.214 11.508 1.00 98.69 82 ASP A C 1
ATOM 672 O O . ASP A 1 82 ? -3.406 7.235 12.385 1.00 98.69 82 ASP A O 1
ATOM 676 N N . LEU A 1 83 ? -1.746 6.148 11.340 1.00 98.50 83 LEU A N 1
ATOM 677 C CA . LEU A 1 83 ? -1.833 4.939 12.161 1.00 98.50 83 LEU A CA 1
ATOM 678 C C . LEU A 1 83 ? -1.504 5.225 13.631 1.00 98.50 83 LEU A C 1
ATOM 680 O O . LEU A 1 83 ? -2.189 4.728 14.527 1.00 98.50 83 LEU A O 1
ATOM 684 N N . ASP A 1 84 ? -0.472 6.020 13.895 1.00 98.56 84 ASP A N 1
ATOM 685 C CA . ASP A 1 84 ? -0.091 6.383 15.258 1.00 98.56 84 ASP A CA 1
ATOM 686 C C . ASP A 1 84 ? -1.140 7.293 15.918 1.00 98.56 84 ASP A C 1
ATOM 688 O O . ASP A 1 84 ? -1.413 7.153 17.114 1.00 98.56 84 ASP A O 1
ATOM 692 N N . ALA A 1 85 ? -1.791 8.175 15.153 1.00 98.56 85 ALA A N 1
ATOM 693 C CA . ALA A 1 85 ? -2.935 8.948 15.633 1.00 98.56 85 ALA A CA 1
ATOM 694 C C . ALA A 1 85 ? -4.136 8.046 15.973 1.00 98.56 85 ALA A C 1
ATOM 696 O O . ALA A 1 85 ? -4.734 8.191 17.042 1.00 98.56 85 ALA A O 1
ATOM 697 N N . ALA A 1 86 ? -4.449 7.072 15.113 1.00 98.50 86 ALA A N 1
ATOM 698 C CA . ALA A 1 86 ? -5.537 6.122 15.336 1.00 98.50 86 ALA A CA 1
ATOM 699 C C . ALA A 1 86 ? -5.301 5.239 16.573 1.00 98.50 86 ALA A C 1
ATOM 701 O O . ALA A 1 86 ? -6.224 5.020 17.359 1.00 98.50 86 ALA A O 1
ATOM 702 N N . LYS A 1 87 ? -4.063 4.778 16.798 1.00 98.50 87 LYS A N 1
ATOM 703 C CA . LYS A 1 87 ? -3.696 4.031 18.014 1.00 98.50 87 LYS A CA 1
ATOM 704 C C . LYS A 1 87 ? -3.946 4.851 19.278 1.00 98.50 87 LYS A C 1
ATOM 706 O O . LYS A 1 87 ? -4.599 4.361 20.191 1.00 98.50 87 LYS A O 1
ATOM 711 N N . LYS A 1 88 ? -3.516 6.118 19.301 1.00 98.50 88 LYS A N 1
ATOM 712 C CA . LYS A 1 88 ? -3.761 7.017 20.442 1.00 98.50 88 LYS A CA 1
ATOM 713 C C . LYS A 1 88 ? -5.253 7.219 20.707 1.00 98.50 88 LYS A C 1
ATOM 715 O O . LYS A 1 88 ? -5.669 7.222 21.860 1.00 98.50 88 LYS A O 1
ATOM 720 N N . ALA A 1 89 ? -6.059 7.374 19.656 1.00 98.44 89 ALA A N 1
ATOM 721 C CA . ALA A 1 89 ? -7.509 7.486 19.797 1.00 98.44 89 ALA A CA 1
ATOM 722 C C . ALA A 1 89 ? -8.125 6.208 20.394 1.00 98.44 89 ALA A C 1
ATOM 724 O O . ALA A 1 89 ? -8.958 6.297 21.295 1.00 98.44 89 ALA A O 1
ATOM 725 N N . ASN A 1 90 ? -7.669 5.031 19.954 1.00 98.56 90 ASN A N 1
ATOM 726 C CA . ASN A 1 90 ? -8.106 3.749 20.508 1.00 98.56 90 ASN A CA 1
ATOM 727 C C . ASN A 1 90 ? -7.735 3.607 21.993 1.00 98.56 90 ASN A C 1
ATOM 729 O O . ASN A 1 90 ? -8.569 3.192 22.795 1.00 98.56 90 ASN A O 1
ATOM 733 N N . ASP A 1 91 ? -6.523 4.012 22.380 1.00 98.44 91 ASP A N 1
ATOM 734 C CA . ASP A 1 91 ? -6.087 3.987 23.779 1.00 98.44 91 ASP A CA 1
ATOM 735 C C . ASP A 1 91 ? -6.952 4.902 24.661 1.00 98.44 91 ASP A C 1
ATOM 737 O O . ASP A 1 91 ? -7.347 4.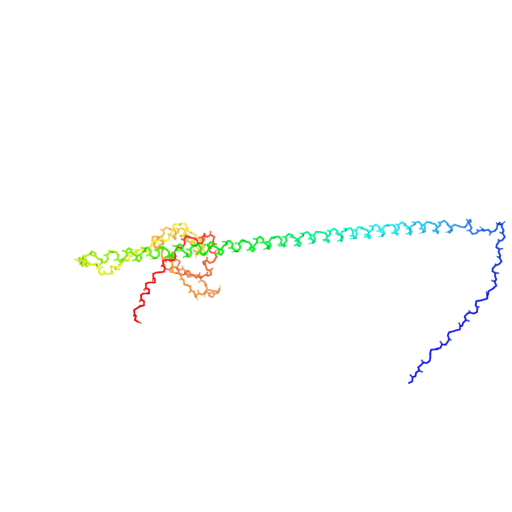513 25.763 1.00 98.44 91 ASP A O 1
ATOM 741 N N . ILE A 1 92 ? -7.307 6.095 24.166 1.00 98.44 92 ILE A N 1
ATOM 742 C CA . ILE A 1 92 ? -8.231 7.011 24.852 1.00 98.44 92 ILE A CA 1
ATOM 743 C C . ILE A 1 92 ? -9.604 6.359 25.020 1.00 98.44 92 ILE A C 1
ATOM 745 O O . ILE A 1 92 ? -10.155 6.369 26.120 1.00 98.44 92 ILE A O 1
ATOM 749 N N . GLU A 1 93 ? -10.148 5.761 23.961 1.00 98.31 93 GLU A N 1
ATOM 750 C CA . GLU A 1 93 ? -11.442 5.083 24.018 1.00 98.31 93 GLU A CA 1
ATOM 751 C C . GLU A 1 93 ? -11.416 3.909 25.007 1.00 98.31 93 GLU A C 1
ATOM 753 O O . GLU A 1 93 ? -12.334 3.731 25.809 1.00 98.31 93 GLU A O 1
ATOM 758 N N . LYS A 1 94 ? -10.332 3.129 25.016 1.00 98.50 94 LYS A N 1
ATOM 759 C CA . LYS A 1 94 ? -10.139 2.027 25.959 1.00 98.50 94 LYS A CA 1
ATOM 760 C C . LYS A 1 94 ? -10.112 2.522 27.406 1.00 98.50 94 LYS A C 1
ATOM 762 O O . LYS A 1 94 ? -10.774 1.924 28.255 1.00 98.50 94 LYS A O 1
ATOM 767 N N . MET A 1 95 ? -9.416 3.628 27.684 1.00 98.44 95 MET A N 1
ATOM 768 C CA . MET A 1 95 ? -9.436 4.265 29.007 1.00 98.44 95 MET A CA 1
ATOM 769 C C . MET A 1 95 ? -10.838 4.753 29.385 1.00 98.44 95 MET A C 1
ATOM 771 O O . MET A 1 95 ? -11.275 4.537 30.514 1.00 98.44 95 MET A O 1
ATOM 775 N N . GLN A 1 96 ? -11.571 5.365 28.450 1.00 98.12 96 GLN A N 1
ATOM 776 C CA . GLN A 1 96 ? -12.945 5.816 28.689 1.00 98.12 96 GLN A CA 1
ATOM 777 C C . GLN A 1 96 ? -13.882 4.649 29.017 1.00 98.12 96 GLN A C 1
ATOM 779 O O . GLN A 1 96 ? -14.651 4.739 29.973 1.00 98.12 96 GLN A O 1
ATOM 784 N N . ARG A 1 97 ? -13.780 3.528 28.290 1.00 98.06 97 ARG A N 1
ATOM 785 C CA . ARG A 1 97 ? -14.549 2.306 28.578 1.00 98.06 97 ARG A CA 1
ATOM 786 C C . ARG A 1 97 ? -14.225 1.747 29.961 1.00 98.06 97 ARG A C 1
ATOM 788 O O . ARG A 1 97 ? -15.139 1.393 30.697 1.00 98.06 97 ARG A O 1
ATOM 795 N N . GLN A 1 98 ? -12.946 1.700 30.336 1.00 98.06 98 GLN A N 1
ATOM 796 C CA . GLN A 1 98 ? -12.540 1.228 31.660 1.00 98.06 98 GLN A CA 1
ATOM 797 C C . GLN A 1 98 ? -13.070 2.136 32.780 1.00 98.06 98 GLN A C 1
ATOM 799 O O . GLN A 1 98 ? -13.540 1.636 33.798 1.00 98.06 98 GLN A O 1
ATOM 804 N N . ASN A 1 99 ? -13.054 3.455 32.577 1.00 98.06 99 ASN A N 1
ATOM 805 C CA . ASN A 1 99 ? -13.632 4.406 33.524 1.00 98.06 99 ASN A CA 1
ATOM 806 C C . ASN A 1 99 ? -15.156 4.222 33.663 1.00 98.06 99 ASN A C 1
ATOM 808 O O . ASN A 1 99 ? -15.680 4.197 34.772 1.00 98.06 99 ASN A O 1
ATOM 812 N N . ALA A 1 100 ? -15.868 4.021 32.549 1.00 98.19 100 ALA A N 1
ATOM 813 C CA . ALA A 1 100 ? -17.305 3.755 32.571 1.00 98.19 100 ALA A CA 1
ATOM 814 C C . ALA A 1 100 ? -17.649 2.469 33.343 1.00 98.19 100 ALA A C 1
ATOM 816 O O . ALA A 1 100 ? -18.592 2.466 34.130 1.00 98.19 100 ALA A O 1
ATOM 817 N N . LEU A 1 101 ? -16.865 1.399 33.169 1.00 97.50 101 LEU A N 1
ATOM 818 C CA . LEU A 1 101 ? -17.036 0.160 33.934 1.00 97.50 101 LEU A CA 1
ATOM 819 C C . LEU A 1 101 ? -16.810 0.379 35.435 1.00 97.50 101 LEU A C 1
ATOM 821 O O . LEU A 1 101 ? -17.633 -0.053 36.233 1.00 97.50 101 LEU A O 1
ATOM 825 N N . ALA A 1 102 ? -15.763 1.116 35.814 1.00 97.62 102 ALA A N 1
ATOM 826 C CA . ALA A 1 102 ? -15.498 1.436 37.217 1.00 97.62 102 ALA A CA 1
ATOM 827 C C . ALA A 1 102 ? -16.652 2.222 37.868 1.00 97.62 102 ALA A C 1
ATOM 829 O O . ALA A 1 102 ? -17.014 1.951 39.011 1.00 97.62 102 ALA A O 1
ATOM 830 N N . LEU A 1 103 ? -17.266 3.159 37.134 1.00 97.31 103 LEU A N 1
ATOM 831 C CA . LEU A 1 103 ? -18.447 3.892 37.601 1.00 97.31 103 LEU A CA 1
ATOM 832 C C . LEU A 1 103 ? -19.673 2.983 37.761 1.00 97.31 103 LEU A C 1
ATOM 834 O O . LEU A 1 103 ? -20.404 3.113 38.740 1.00 97.31 103 LEU A O 1
ATOM 838 N N . ILE A 1 104 ? -19.894 2.052 36.826 1.00 97.00 104 ILE A N 1
ATOM 839 C CA . ILE A 1 104 ? -20.979 1.064 36.923 1.00 97.00 104 ILE A CA 1
ATOM 840 C C . ILE A 1 104 ? -20.783 0.172 38.155 1.00 97.00 104 ILE A C 1
ATOM 842 O O . ILE A 1 104 ? -21.740 -0.068 38.891 1.00 97.00 104 ILE A O 1
ATOM 846 N N . ASP A 1 105 ? -19.561 -0.299 38.399 1.00 96.75 105 ASP A N 1
ATOM 847 C CA . ASP A 1 105 ? -19.249 -1.149 39.549 1.00 96.75 105 ASP A CA 1
ATOM 848 C C . ASP A 1 105 ? -19.422 -0.399 40.877 1.00 96.75 105 ASP A C 1
ATOM 850 O O . ASP A 1 105 ? -19.999 -0.949 41.815 1.00 96.75 105 ASP A O 1
ATOM 854 N N . ALA A 1 106 ? -19.010 0.872 40.945 1.00 95.62 106 ALA A N 1
ATOM 855 C CA . ALA A 1 106 ? -19.243 1.722 42.112 1.00 95.62 106 ALA A CA 1
ATOM 856 C C . ALA A 1 106 ? -20.746 1.911 42.390 1.00 95.62 106 ALA A C 1
ATOM 858 O O . ALA A 1 106 ? -21.200 1.674 43.508 1.00 95.62 106 ALA A O 1
ATOM 859 N N . ALA A 1 107 ? -21.541 2.235 41.365 1.00 95.25 107 ALA A N 1
ATOM 860 C CA . ALA A 1 107 ? -22.992 2.380 41.504 1.00 95.25 107 ALA A CA 1
ATOM 861 C C . ALA A 1 107 ? -23.675 1.070 41.946 1.00 95.25 107 ALA A C 1
ATOM 863 O O . ALA A 1 107 ? -24.608 1.083 42.750 1.00 95.25 107 ALA A O 1
ATOM 864 N N . ARG A 1 108 ? -23.198 -0.087 41.457 1.00 94.00 108 ARG A N 1
ATOM 865 C CA . ARG A 1 108 ? -23.669 -1.403 41.922 1.00 94.00 108 ARG A CA 1
ATOM 866 C C . ARG A 1 108 ? -23.369 -1.624 43.403 1.00 94.00 108 ARG A C 1
ATOM 868 O O . ARG A 1 108 ? -24.228 -2.151 44.105 1.00 94.00 108 ARG A O 1
ATOM 875 N N . GLN A 1 109 ? -22.182 -1.244 43.874 1.00 92.06 109 GLN A N 1
ATOM 876 C CA . GLN A 1 109 ? -21.818 -1.369 45.287 1.00 92.06 109 GLN A CA 1
ATOM 877 C C . GLN A 1 109 ? -22.702 -0.487 46.176 1.00 92.06 109 GLN A C 1
ATOM 879 O O . GLN A 1 109 ? -23.197 -0.980 47.187 1.00 92.06 109 GLN A O 1
ATOM 884 N N . GLU A 1 110 ? -22.973 0.758 45.768 1.00 89.69 110 GLU A N 1
ATOM 885 C CA . GLU A 1 110 ? -23.872 1.666 46.497 1.00 89.69 110 GLU A CA 1
ATOM 886 C C . GLU A 1 110 ? -25.286 1.077 46.642 1.00 89.69 110 GLU A C 1
ATOM 888 O O . GLU A 1 110 ? -25.827 1.020 47.750 1.00 89.69 110 GLU A O 1
ATOM 893 N N . LEU A 1 111 ? -25.849 0.544 45.550 1.00 85.69 111 LEU A N 1
ATOM 894 C CA . LEU A 1 111 ? -27.146 -0.145 45.557 1.00 85.69 111 LEU A CA 1
ATOM 895 C C . LEU A 1 111 ? -27.172 -1.324 46.540 1.00 85.69 111 LEU A C 1
ATOM 897 O O . LEU A 1 111 ? -28.100 -1.427 47.343 1.00 85.69 111 LEU A O 1
ATOM 901 N N . VAL A 1 112 ? -26.145 -2.181 46.523 1.00 82.50 112 VAL A N 1
ATOM 902 C CA . VAL A 1 112 ? -26.041 -3.323 47.448 1.00 82.50 112 VAL A CA 1
ATOM 903 C C . VAL A 1 112 ? -25.980 -2.850 48.901 1.00 82.50 112 VAL A C 1
ATOM 905 O O . VAL A 1 112 ? -26.691 -3.401 49.735 1.00 82.50 112 VAL A O 1
ATOM 908 N N . THR A 1 113 ? -25.199 -1.808 49.205 1.00 73.56 113 THR A N 1
ATOM 909 C CA . THR A 1 113 ? -25.101 -1.274 50.574 1.00 73.56 113 THR A CA 1
ATOM 910 C C . THR A 1 113 ? -26.403 -0.643 51.070 1.00 73.56 113 THR A C 1
ATOM 912 O O . THR A 1 113 ? -26.744 -0.814 52.238 1.00 73.56 113 THR A O 1
ATOM 915 N N . SER A 1 114 ? -27.164 0.021 50.191 1.00 63.34 114 SER A N 1
ATOM 916 C CA . SER A 1 114 ? -28.467 0.608 50.539 1.00 63.34 114 SER A CA 1
ATOM 917 C C . SER A 1 114 ? -29.572 -0.435 50.750 1.00 63.34 114 SER A C 1
ATOM 919 O O . SER A 1 114 ? -30.464 -0.217 51.562 1.00 63.34 114 SER A O 1
ATOM 921 N N . ALA A 1 115 ? -29.488 -1.593 50.084 1.00 58.69 115 ALA A N 1
ATOM 922 C CA 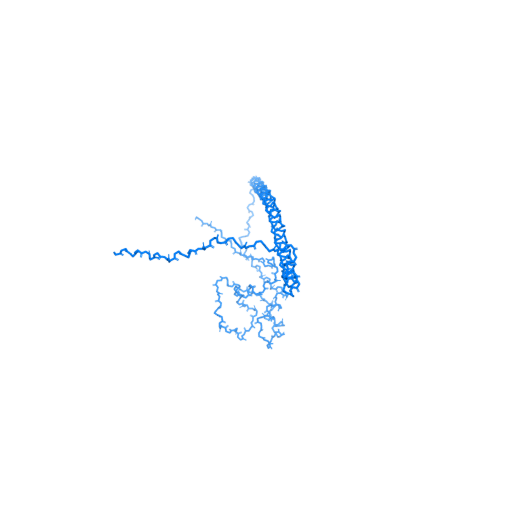. ALA A 1 115 ? -30.441 -2.692 50.250 1.00 58.69 115 ALA A CA 1
ATOM 923 C C . ALA A 1 115 ? -30.228 -3.496 51.548 1.00 58.69 115 ALA A C 1
ATOM 925 O O . ALA A 1 115 ? -31.139 -4.176 52.006 1.00 58.69 115 ALA A O 1
ATOM 926 N N . SER A 1 116 ? -29.040 -3.428 52.157 1.00 55.91 116 SER A N 1
ATOM 927 C CA . SER A 1 116 ? -28.733 -4.118 53.419 1.00 55.91 116 SER A CA 1
ATOM 928 C C . SER A 1 116 ? -29.235 -3.415 54.693 1.00 55.91 116 SER A C 1
ATOM 930 O O . SER A 1 116 ? -29.114 -4.004 55.765 1.00 55.91 116 SER A O 1
ATOM 932 N N . ASP A 1 117 ? -29.804 -2.205 54.599 1.00 52.22 117 ASP A N 1
ATOM 933 C CA . ASP A 1 117 ? -30.356 -1.457 55.751 1.00 52.22 117 ASP A CA 1
ATOM 934 C C . ASP A 1 117 ? -31.895 -1.588 55.879 1.00 52.22 117 ASP A C 1
ATOM 936 O O . ASP A 1 117 ? -32.487 -1.179 56.879 1.00 52.22 117 ASP A O 1
ATOM 940 N N . GLU A 1 118 ? -32.562 -2.228 54.907 1.00 52.50 118 GLU A N 1
ATOM 941 C CA . GLU A 1 118 ? -33.972 -2.623 55.014 1.00 52.50 118 GLU A CA 1
ATOM 942 C C . GLU A 1 118 ? -34.081 -4.043 55.598 1.00 52.50 118 GLU A C 1
ATOM 944 O O . GLU A 1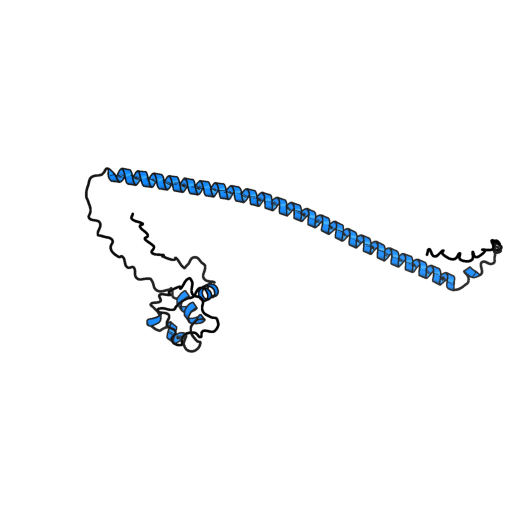 118 ? -33.917 -5.054 54.924 1.00 52.50 118 GLU A O 1
ATOM 949 N N . THR A 1 119 ? -34.299 -4.081 56.914 1.00 48.88 119 THR A N 1
ATOM 950 C CA . THR A 1 119 ? -34.887 -5.155 57.736 1.00 48.88 119 THR A CA 1
ATOM 951 C C . THR A 1 119 ? -35.015 -6.562 57.131 1.00 48.88 119 THR A C 1
ATOM 953 O O . THR A 1 119 ? -35.850 -6.818 56.270 1.00 48.88 119 THR A O 1
ATOM 956 N N . HIS A 1 120 ? -34.286 -7.496 57.756 1.00 50.31 120 HIS A N 1
ATOM 957 C CA . HIS A 1 120 ? -34.613 -8.912 57.972 1.00 50.31 120 HIS A CA 1
ATOM 958 C C . HIS A 1 120 ? -36.033 -9.358 57.559 1.00 50.31 120 HIS A C 1
ATOM 960 O O . HIS A 1 120 ? -36.929 -9.449 58.394 1.00 50.31 120 HIS A O 1
ATOM 966 N N . GLU A 1 121 ? -36.183 -9.829 56.328 1.00 50.22 121 GLU A N 1
ATOM 967 C CA . GLU A 1 121 ? -36.936 -11.054 56.076 1.00 50.22 121 GLU A CA 1
ATOM 968 C C . GLU A 1 121 ? -36.020 -11.988 55.296 1.00 50.22 121 GLU A C 1
ATOM 970 O O . GLU A 1 121 ? -35.748 -11.813 54.109 1.00 50.22 121 GLU A O 1
ATOM 975 N N . SER A 1 122 ? -35.471 -12.960 56.026 1.00 49.56 122 SER A N 1
ATOM 976 C CA . SER A 1 122 ? -34.764 -14.102 55.463 1.00 49.56 122 SER A CA 1
ATOM 977 C C . SER A 1 122 ? -35.769 -14.901 54.643 1.00 49.56 122 SER A C 1
ATOM 979 O O . SER A 1 122 ? -36.371 -15.850 55.139 1.00 49.56 122 SER A O 1
ATOM 981 N N . PHE A 1 123 ? -35.983 -14.500 53.394 1.00 52.50 123 PHE A N 1
ATOM 982 C CA . PHE A 1 123 ? -36.545 -15.401 52.410 1.00 52.50 123 PHE A CA 1
ATOM 983 C C . PHE A 1 123 ? -35.524 -16.516 52.227 1.00 52.50 123 PHE A C 1
ATOM 985 O O . PHE A 1 123 ? -34.415 -16.278 51.744 1.00 52.50 123 PHE A O 1
ATOM 992 N N . ASP A 1 124 ? -35.903 -17.720 52.654 1.00 53.72 124 ASP A N 1
ATOM 993 C CA . ASP A 1 124 ? -35.239 -18.963 52.294 1.00 53.72 124 ASP A CA 1
ATOM 994 C C . ASP A 1 124 ? -35.233 -19.056 50.764 1.00 53.72 124 ASP A C 1
ATOM 996 O O . ASP A 1 124 ? -36.145 -19.603 50.141 1.00 53.72 124 ASP A O 1
ATOM 1000 N N . LEU A 1 125 ? -34.223 -18.452 50.135 1.00 55.72 125 LEU A N 1
ATOM 1001 C CA . LEU A 1 125 ? -33.945 -18.649 48.725 1.00 55.72 125 LEU A CA 1
ATOM 1002 C C . LEU A 1 125 ? -33.777 -20.159 48.557 1.00 55.72 125 LEU A C 1
ATOM 1004 O O . LEU A 1 125 ? -32.917 -20.745 49.227 1.00 55.72 125 LEU A O 1
ATOM 1008 N N . PRO A 1 126 ? -34.606 -20.817 47.728 1.00 53.59 126 PRO A N 1
ATOM 1009 C CA . PRO A 1 126 ? -34.507 -22.249 47.551 1.00 53.59 126 PRO A CA 1
ATOM 1010 C C . PRO A 1 126 ? -33.075 -22.573 47.134 1.00 53.59 126 PRO A C 1
ATOM 1012 O O . PRO A 1 126 ? -32.559 -22.020 46.160 1.00 53.59 126 PRO A O 1
ATOM 1015 N N . SER A 1 127 ? -32.443 -23.436 47.936 1.00 53.44 127 SER A N 1
ATOM 1016 C CA . SER A 1 127 ? -31.144 -24.050 47.676 1.00 53.44 127 SER A CA 1
ATOM 1017 C C . SER A 1 127 ? -30.992 -24.301 46.185 1.00 53.44 127 SER A C 1
ATOM 1019 O O . SER A 1 127 ? -31.875 -24.919 45.591 1.00 53.44 127 SER A O 1
ATOM 1021 N N . THR A 1 128 ? -29.906 -23.767 45.621 1.00 58.44 128 THR A N 1
ATOM 1022 C CA . THR A 1 128 ? -29.454 -23.856 44.231 1.00 58.44 128 THR A CA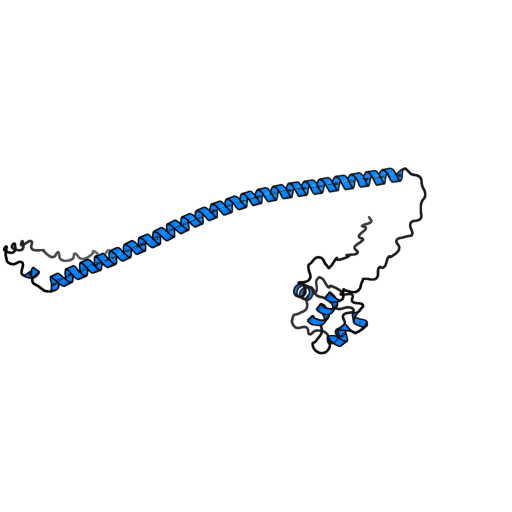 1
ATOM 1023 C C . THR A 1 128 ? -30.167 -24.968 43.469 1.00 58.44 128 THR A C 1
ATOM 1025 O O . THR A 1 128 ? -29.713 -26.113 43.435 1.00 58.44 128 THR A O 1
ATOM 1028 N N . ALA A 1 129 ? -31.325 -24.648 42.889 1.00 53.25 129 ALA A N 1
ATOM 1029 C CA . ALA A 1 129 ? -32.003 -25.588 42.024 1.00 53.25 129 ALA A CA 1
ATOM 1030 C C . ALA A 1 129 ? -31.042 -25.868 40.869 1.00 53.25 129 ALA A C 1
ATOM 1032 O O . ALA A 1 129 ? -30.576 -24.943 40.203 1.00 53.25 129 ALA A O 1
ATOM 1033 N N . LEU A 1 130 ? -30.706 -27.139 40.652 1.00 47.62 130 LEU A N 1
ATOM 1034 C CA . LEU A 1 130 ? -30.052 -27.571 39.425 1.00 47.62 130 LEU A CA 1
ATOM 1035 C C . LEU A 1 130 ? -31.040 -27.315 38.284 1.00 47.62 130 LEU A C 1
ATOM 1037 O O . LEU A 1 130 ? -31.838 -28.185 37.931 1.00 47.62 130 LEU A O 1
ATOM 1041 N N . ILE A 1 131 ? -31.009 -26.101 37.732 1.00 50.81 131 ILE A N 1
ATOM 1042 C CA . ILE A 1 131 ? -31.696 -25.769 36.491 1.00 50.81 131 ILE A CA 1
ATOM 1043 C C . ILE A 1 131 ? -30.915 -26.491 35.398 1.00 50.81 131 ILE A C 1
ATOM 1045 O O . ILE A 1 131 ? -29.929 -26.003 34.853 1.00 50.81 131 ILE A O 1
ATOM 1049 N N . THR A 1 132 ? -31.316 -27.730 35.147 1.00 50.97 132 THR A N 1
ATOM 1050 C CA . THR A 1 132 ? -30.848 -28.489 33.996 1.00 50.97 132 THR A CA 1
ATOM 1051 C C . THR A 1 132 ? -31.677 -28.036 32.807 1.00 50.97 132 THR A C 1
ATOM 1053 O O . THR A 1 132 ? -32.729 -28.592 32.502 1.00 50.97 132 THR A O 1
ATOM 1056 N N . GLU A 1 133 ? -31.231 -26.969 32.150 1.00 53.34 133 GLU A N 1
ATOM 1057 C CA . GLU A 1 133 ? -31.788 -26.631 30.848 1.00 53.34 133 GLU A CA 1
ATOM 1058 C C . GLU A 1 133 ? -31.379 -27.714 29.853 1.00 53.34 133 GLU A C 1
ATOM 1060 O O . GLU A 1 133 ? -30.220 -28.133 29.765 1.00 53.34 133 GLU A O 1
ATOM 1065 N N . ARG A 1 134 ? -32.366 -28.231 29.122 1.00 56.91 134 ARG A N 1
ATOM 1066 C CA . ARG A 1 134 ? -32.115 -29.206 28.069 1.00 56.91 134 ARG A CA 1
ATOM 1067 C C . ARG A 1 134 ? -31.326 -28.490 26.977 1.00 56.91 134 ARG A C 1
ATOM 1069 O O . ARG A 1 134 ? -31.841 -27.538 26.402 1.00 56.91 134 ARG A O 1
ATOM 1076 N N . ILE A 1 135 ? -30.108 -28.960 26.692 1.00 62.41 135 ILE A N 1
ATOM 1077 C CA . ILE A 1 135 ? -29.285 -28.433 25.593 1.00 62.41 135 ILE A CA 1
ATOM 1078 C C . ILE A 1 135 ? -30.160 -28.405 24.330 1.00 62.41 135 ILE A C 1
ATOM 1080 O O . ILE A 1 135 ? -30.667 -29.468 23.939 1.00 62.41 135 ILE A O 1
ATOM 1084 N N . PRO A 1 136 ? -30.396 -27.225 23.727 1.00 61.09 136 PRO A N 1
ATOM 1085 C CA . PRO A 1 136 ? -31.209 -27.134 22.530 1.00 61.09 136 PRO A CA 1
ATOM 1086 C C . PRO A 1 136 ? -30.544 -27.946 21.419 1.00 61.09 136 PRO A C 1
ATOM 1088 O O . PRO A 1 136 ? -29.318 -27.976 21.291 1.00 61.09 136 PRO A O 1
ATOM 1091 N N . ALA A 1 137 ? -31.356 -28.642 20.628 1.00 65.31 137 ALA A N 1
ATOM 1092 C CA . ALA A 1 137 ? -30.846 -29.352 19.466 1.00 65.31 137 ALA A CA 1
ATOM 1093 C C . ALA A 1 137 ? -30.181 -28.362 18.496 1.00 65.31 137 ALA A C 1
ATOM 1095 O O . ALA A 1 137 ? -30.622 -27.217 18.374 1.00 65.31 137 ALA A O 1
ATOM 1096 N N . LEU A 1 138 ? -29.142 -28.812 17.786 1.00 67.19 138 LEU A N 1
ATOM 1097 C CA . LEU A 1 138 ? -28.513 -27.996 16.745 1.00 67.19 138 LEU A CA 1
ATOM 1098 C C . LEU A 1 138 ? -29.554 -27.504 15.720 1.00 67.19 138 LEU A C 1
ATOM 1100 O O . LEU A 1 138 ? -30.410 -28.297 15.307 1.00 67.19 138 LEU A O 1
ATOM 1104 N N . PRO A 1 139 ? -29.439 -26.248 15.247 1.00 72.38 139 PRO A N 1
ATOM 1105 C CA . PRO A 1 139 ? -30.290 -25.720 14.190 1.00 72.38 139 PRO A CA 1
ATOM 1106 C C . PRO A 1 139 ? -30.291 -26.607 12.938 1.00 72.38 139 PRO A C 1
ATOM 1108 O O . PRO A 1 139 ? -29.260 -27.150 12.531 1.00 72.38 139 PRO A O 1
ATOM 1111 N N . ASP A 1 140 ? -31.452 -26.700 12.289 1.00 71.38 140 ASP A N 1
ATOM 1112 C CA . ASP A 1 140 ? -31.660 -27.429 11.033 1.00 71.38 140 ASP A CA 1
ATOM 1113 C C . ASP A 1 140 ? -30.604 -27.158 9.938 1.00 71.38 140 ASP A C 1
ATOM 1115 O O . ASP A 1 140 ? -30.131 -28.136 9.347 1.00 71.38 140 ASP A O 1
ATOM 1119 N N . PRO A 1 141 ? -30.171 -25.905 9.659 1.00 72.50 141 PRO A N 1
ATOM 1120 C CA . PRO A 1 141 ? -29.139 -25.658 8.647 1.00 72.50 141 PRO A CA 1
ATOM 1121 C C . PRO A 1 141 ? -27.797 -26.303 9.014 1.00 72.50 141 PRO A C 1
ATOM 1123 O O . PRO A 1 141 ? -27.186 -26.973 8.181 1.00 72.50 141 PRO A O 1
ATOM 1126 N N . THR A 1 142 ? -27.371 -26.186 10.273 1.00 68.81 142 THR A N 1
ATOM 1127 C CA . THR A 1 142 ? -26.125 -26.784 10.773 1.00 68.81 142 THR A CA 1
ATOM 1128 C C . THR A 1 142 ? -26.191 -28.309 10.734 1.00 68.81 142 THR A C 1
ATOM 1130 O O . THR A 1 142 ? -25.231 -28.965 10.330 1.00 68.81 142 THR A O 1
ATOM 1133 N N . ARG A 1 143 ? -27.345 -28.892 11.086 1.00 72.75 143 ARG A N 1
ATOM 1134 C CA . ARG A 1 143 ? -27.580 -30.338 10.984 1.00 72.75 143 ARG A CA 1
ATOM 1135 C C . ARG A 1 143 ? -27.415 -30.839 9.552 1.00 72.75 143 ARG A C 1
ATOM 1137 O O . ARG A 1 143 ? -26.733 -31.838 9.340 1.00 72.75 143 ARG A O 1
ATOM 1144 N N . ASN A 1 144 ? -28.026 -30.158 8.586 1.00 72.94 144 ASN A N 1
ATOM 1145 C CA . ASN A 1 144 ? -27.965 -30.564 7.184 1.00 72.94 144 ASN A CA 1
ATOM 1146 C C . ASN A 1 144 ? -26.531 -30.487 6.645 1.00 72.94 144 ASN A C 1
ATOM 1148 O O . ASN A 1 144 ? -26.074 -31.443 6.030 1.00 72.94 144 ASN A O 1
ATOM 1152 N N . LEU A 1 145 ? -25.780 -29.434 6.988 1.00 73.25 145 LEU A N 1
ATOM 1153 C CA . LEU A 1 145 ? -24.366 -29.303 6.613 1.00 73.25 145 LEU A CA 1
ATOM 1154 C C . LEU A 1 145 ? -23.487 -30.428 7.180 1.00 73.25 145 LEU A C 1
ATOM 1156 O O . LEU A 1 145 ? -22.589 -30.921 6.495 1.00 73.25 145 LEU A O 1
ATOM 1160 N N . LEU A 1 146 ? -23.735 -30.851 8.424 1.00 70.88 146 LEU A N 1
ATOM 1161 C CA . LEU A 1 146 ? -23.003 -31.965 9.030 1.00 70.88 146 LEU A CA 1
ATOM 1162 C C . LEU A 1 146 ? -23.329 -33.300 8.351 1.00 70.88 146 LEU A C 1
ATOM 1164 O O . LEU A 1 146 ? -22.428 -34.111 8.141 1.00 70.88 146 LEU A O 1
ATOM 1168 N N . ILE A 1 147 ? -24.594 -33.530 7.993 1.00 72.50 147 ILE A N 1
ATOM 1169 C CA . ILE A 1 147 ? -24.999 -34.742 7.273 1.00 72.50 147 ILE A CA 1
ATOM 1170 C C . ILE A 1 147 ? -24.367 -34.757 5.884 1.00 72.50 147 ILE A C 1
ATOM 1172 O O . ILE A 1 147 ? -23.739 -35.744 5.528 1.00 72.50 147 ILE A O 1
ATOM 1176 N N . ASP A 1 148 ? -24.457 -33.660 5.140 1.00 73.19 148 ASP A N 1
ATOM 1177 C CA . ASP A 1 148 ? -23.974 -33.589 3.759 1.00 73.19 148 ASP A CA 1
ATOM 1178 C C . ASP A 1 148 ? -22.466 -33.828 3.649 1.00 73.19 148 ASP A C 1
ATOM 1180 O O . ASP A 1 148 ? -21.989 -34.341 2.640 1.00 73.19 148 ASP A O 1
ATOM 1184 N N . ARG A 1 149 ? -21.705 -33.475 4.691 1.00 69.50 149 ARG A N 1
ATOM 1185 C CA . ARG A 1 149 ? -20.240 -33.540 4.664 1.00 69.50 149 ARG A CA 1
ATOM 1186 C C . ARG A 1 149 ? -19.640 -34.771 5.331 1.00 69.50 149 ARG A C 1
ATOM 1188 O O . ARG A 1 149 ? -18.534 -35.168 4.972 1.00 69.50 149 ARG A O 1
ATOM 1195 N N . PHE A 1 150 ? -20.315 -35.332 6.332 1.00 67.19 150 PHE A N 1
ATOM 1196 C CA . PHE A 1 150 ? -19.779 -36.439 7.131 1.00 67.19 150 PHE A CA 1
ATOM 1197 C C . PHE A 1 150 ? -20.554 -37.749 6.978 1.00 67.19 150 PHE A C 1
ATOM 1199 O O . PHE A 1 150 ? -20.061 -38.787 7.425 1.00 67.19 150 PHE A O 1
ATOM 1206 N N . CYS A 1 151 ? -21.738 -37.731 6.362 1.00 67.25 151 CYS A N 1
ATOM 1207 C CA . CYS A 1 151 ? -22.449 -38.957 6.030 1.00 67.25 151 CYS A CA 1
ATOM 1208 C C . CYS A 1 151 ? -21.801 -39.617 4.799 1.00 67.25 151 CYS A C 1
ATOM 1210 O O . CYS A 1 151 ? -21.522 -38.922 3.823 1.00 67.25 151 CYS A O 1
ATOM 1212 N N . PRO A 1 152 ? -21.578 -40.943 4.802 1.00 68.00 152 PRO A N 1
ATOM 1213 C CA . PRO A 1 152 ? -21.240 -41.670 3.580 1.00 68.00 152 PRO A CA 1
ATOM 1214 C C . PRO A 1 152 ? -22.346 -41.501 2.519 1.00 68.00 152 PRO A C 1
ATOM 1216 O O . PRO A 1 152 ? -23.526 -41.401 2.877 1.00 68.00 152 PRO A O 1
ATOM 1219 N N . GLU A 1 153 ? -21.955 -41.475 1.236 1.00 64.12 153 GLU A N 1
ATOM 1220 C CA . GLU A 1 153 ? -22.812 -41.154 0.072 1.00 64.12 153 GLU A CA 1
ATOM 1221 C C . GLU A 1 153 ? -24.101 -41.987 -0.008 1.00 64.12 153 GLU A C 1
ATOM 1223 O O . GLU A 1 153 ? -25.101 -41.530 -0.557 1.00 64.12 153 GLU A O 1
ATOM 1228 N N . ASP A 1 154 ? -24.121 -43.164 0.613 1.00 61.19 154 ASP A N 1
ATOM 1229 C CA . ASP A 1 154 ? -25.210 -44.125 0.468 1.00 61.19 154 ASP A CA 1
ATOM 1230 C C . ASP A 1 154 ? -26.464 -43.809 1.309 1.00 61.19 154 ASP A C 1
ATOM 1232 O O . ASP A 1 154 ? -27.514 -44.400 1.062 1.00 61.19 154 ASP A O 1
ATOM 1236 N N . MET A 1 155 ? -26.400 -42.925 2.324 1.00 65.25 155 MET A N 1
ATOM 1237 C CA . MET A 1 155 ? -27.522 -42.733 3.274 1.00 65.25 155 MET A CA 1
ATOM 1238 C C . MET A 1 155 ? -27.798 -41.299 3.806 1.00 65.25 155 MET A C 1
ATOM 1240 O O . MET A 1 155 ? -28.219 -41.161 4.963 1.00 65.25 155 MET A O 1
ATOM 1244 N N . PRO A 1 156 ? -27.642 -40.203 3.036 1.00 65.81 156 PRO A N 1
ATOM 1245 C CA . PRO A 1 156 ? -27.918 -38.854 3.545 1.00 65.81 156 PRO A CA 1
ATOM 1246 C C . PRO A 1 156 ? -29.406 -38.629 3.871 1.00 65.81 156 PRO A C 1
ATOM 1248 O O . PRO A 1 156 ? -29.737 -38.090 4.927 1.00 65.81 156 PRO A O 1
ATOM 1251 N N . GLU A 1 157 ? -30.330 -39.092 3.024 1.00 66.06 157 GLU A N 1
ATOM 1252 C CA . GLU A 1 157 ? -31.775 -38.858 3.201 1.00 66.06 157 GLU A CA 1
ATOM 1253 C C . GLU A 1 157 ? -32.370 -39.625 4.388 1.00 66.06 157 GLU A C 1
ATOM 1255 O O . GLU A 1 157 ? -33.200 -39.099 5.135 1.00 66.06 157 GLU A O 1
ATOM 1260 N N . ILE A 1 158 ? -31.889 -40.850 4.610 1.00 66.44 158 ILE A N 1
ATOM 1261 C CA . ILE A 1 158 ? -32.272 -41.681 5.757 1.00 66.44 158 ILE A CA 1
ATOM 1262 C C . ILE A 1 158 ? -31.805 -41.006 7.051 1.00 66.44 158 ILE A C 1
ATOM 1264 O O . ILE A 1 158 ? -32.558 -40.921 8.023 1.00 66.44 158 ILE A O 1
ATOM 1268 N N . ASN A 1 159 ? -30.589 -40.454 7.050 1.00 64.19 159 ASN A N 1
ATOM 1269 C CA . ASN A 1 159 ? -30.022 -39.786 8.213 1.00 64.19 159 ASN A CA 1
ATOM 1270 C C . ASN A 1 159 ? -30.626 -38.401 8.484 1.00 64.19 159 ASN A C 1
ATOM 1272 O O . ASN A 1 159 ? -30.723 -38.028 9.653 1.00 64.19 159 ASN A O 1
ATOM 1276 N N . ARG A 1 160 ? -31.094 -37.667 7.466 1.00 69.94 160 ARG A N 1
ATOM 1277 C CA . ARG A 1 160 ? -31.838 -36.403 7.658 1.00 69.94 160 ARG A CA 1
ATOM 1278 C C . ARG A 1 160 ? -33.169 -36.615 8.375 1.00 69.94 160 ARG A C 1
ATOM 1280 O O . ARG A 1 160 ? -33.531 -35.822 9.241 1.00 69.94 160 ARG A O 1
ATOM 1287 N N . ASN A 1 161 ? -33.875 -37.696 8.044 1.00 67.50 161 ASN A N 1
ATOM 1288 C CA . ASN A 1 161 ? -35.222 -37.959 8.557 1.00 67.50 161 ASN A CA 1
ATOM 1289 C C . ASN A 1 161 ? -35.252 -38.860 9.801 1.00 67.50 161 ASN A C 1
ATOM 1291 O O . ASN A 1 161 ? -36.292 -38.968 10.457 1.00 67.50 161 ASN A O 1
ATOM 1295 N N . ALA A 1 162 ? -34.128 -39.489 10.160 1.00 69.69 162 ALA A N 1
ATOM 1296 C CA . ALA A 1 162 ? -34.047 -40.354 11.327 1.00 69.69 162 ALA A CA 1
ATOM 1297 C C . ALA A 1 162 ? -34.366 -39.572 12.620 1.00 69.69 162 ALA A C 1
ATOM 1299 O O . ALA A 1 162 ? -33.668 -38.609 12.946 1.00 69.69 162 ALA A O 1
ATOM 1300 N N . PRO A 1 163 ? -35.346 -40.008 13.439 1.00 66.75 163 PRO A N 1
ATOM 1301 C CA . PRO A 1 163 ? -35.674 -39.339 14.702 1.00 66.75 163 PRO A CA 1
ATOM 1302 C C . PRO A 1 163 ? -34.489 -39.318 15.680 1.00 66.75 163 PRO A C 1
ATOM 1304 O O . PRO A 1 163 ? -34.391 -38.427 16.514 1.00 66.75 163 PRO A O 1
ATOM 1307 N N . ARG A 1 164 ? -33.537 -40.250 15.531 1.00 63.28 164 ARG A N 1
ATOM 1308 C CA . ARG A 1 164 ? -32.286 -40.297 16.306 1.00 63.28 164 ARG A CA 1
ATOM 1309 C C . ARG A 1 164 ? -31.348 -39.120 16.030 1.00 63.28 164 ARG A C 1
ATOM 1311 O O . ARG A 1 164 ? -30.572 -38.771 16.909 1.00 63.28 164 ARG A O 1
ATOM 1318 N N . ASN A 1 165 ? -31.439 -38.520 14.846 1.00 62.53 165 ASN A N 1
ATOM 1319 C CA . ASN A 1 165 ? -30.603 -37.410 14.395 1.00 62.53 165 ASN A CA 1
ATOM 1320 C C . ASN A 1 165 ? -31.264 -36.040 14.622 1.00 62.53 165 ASN A C 1
ATOM 1322 O O . ASN A 1 165 ? -30.702 -35.026 14.223 1.00 62.53 165 ASN A O 1
ATOM 1326 N N . LYS A 1 166 ? -32.442 -35.992 15.265 1.00 62.91 166 LYS A N 1
ATOM 1327 C CA . LYS A 1 166 ? -33.111 -34.737 15.651 1.00 62.91 166 LYS A CA 1
ATOM 1328 C C . LYS A 1 166 ? -32.572 -34.168 16.967 1.00 62.91 166 LYS A C 1
ATOM 1330 O O . LYS A 1 166 ? -32.431 -32.959 17.085 1.00 62.91 166 LYS A O 1
ATOM 1335 N N . ASP A 1 167 ? -32.209 -35.031 17.916 1.00 60.34 167 ASP A N 1
ATOM 1336 C CA . ASP A 1 167 ? -31.674 -34.655 19.235 1.00 60.34 167 ASP A CA 1
ATOM 1337 C C . ASP A 1 167 ? -30.135 -34.541 19.214 1.00 60.34 167 ASP A C 1
ATOM 1339 O O . ASP A 1 167 ? -29.430 -35.281 19.910 1.00 60.34 167 ASP A O 1
ATOM 1343 N N . ILE A 1 168 ? -29.586 -33.677 18.356 1.00 63.75 168 ILE A N 1
ATOM 1344 C CA . ILE A 1 168 ? -28.128 -33.573 18.203 1.00 63.75 168 ILE A CA 1
ATOM 1345 C C . ILE A 1 168 ? -27.516 -32.818 19.377 1.00 63.75 168 ILE A C 1
ATOM 1347 O O . ILE A 1 168 ? -27.784 -31.636 19.568 1.00 63.75 168 ILE A O 1
ATOM 1351 N N . VAL A 1 169 ? -26.610 -33.496 20.078 1.00 58.75 169 VAL A N 1
ATOM 1352 C CA . VAL A 1 169 ? -25.601 -32.891 20.948 1.00 58.75 169 VAL A CA 1
ATOM 1353 C C . VAL A 1 169 ? -24.253 -33.266 20.343 1.00 58.75 169 VAL A C 1
ATOM 1355 O O . VAL A 1 169 ? -23.874 -34.441 20.352 1.00 58.75 169 VAL A O 1
ATOM 1358 N N . ALA A 1 170 ? -23.567 -32.298 19.738 1.00 58.94 170 ALA A N 1
ATOM 1359 C CA . ALA A 1 170 ? -22.237 -32.518 19.189 1.00 58.94 170 ALA A CA 1
ATOM 1360 C C . ALA A 1 170 ? -21.199 -32.286 20.290 1.00 58.94 170 ALA A C 1
ATOM 1362 O O . ALA A 1 170 ? -21.090 -31.186 20.831 1.00 58.94 170 ALA A O 1
ATOM 1363 N N . GLN A 1 171 ? -20.443 -33.327 20.638 1.00 59.84 171 GLN A N 1
ATOM 1364 C CA . GLN A 1 171 ? -19.380 -33.217 21.628 1.00 59.84 171 GLN A CA 1
ATOM 1365 C C . GLN A 1 171 ? -18.084 -32.824 20.917 1.00 59.84 171 GLN A C 1
ATOM 1367 O O . GLN A 1 171 ? -17.517 -33.599 20.143 1.00 59.84 171 GLN A O 1
ATOM 1372 N N . ILE A 1 172 ? -17.632 -31.595 21.164 1.00 60.41 172 ILE A N 1
ATOM 1373 C CA . ILE A 1 172 ? -16.393 -31.071 20.592 1.00 60.41 172 ILE A CA 1
ATOM 1374 C C . ILE A 1 172 ? -15.223 -31.502 21.479 1.00 60.41 172 ILE A C 1
ATOM 1376 O O . ILE A 1 172 ? -15.103 -31.067 22.624 1.00 60.41 172 ILE A O 1
ATOM 1380 N N . TYR A 1 173 ? -14.328 -32.333 20.946 1.00 58.62 173 TYR A N 1
ATOM 1381 C CA . TYR A 1 173 ? -13.112 -32.740 21.653 1.00 58.62 173 TYR A CA 1
ATOM 1382 C C . TYR A 1 173 ? -11.956 -31.797 21.314 1.00 58.62 173 TYR A C 1
ATOM 1384 O O . TYR A 1 173 ? -11.149 -32.065 20.419 1.00 58.62 173 TYR A O 1
ATOM 1392 N N . LEU A 1 174 ? -11.850 -30.696 22.058 1.00 51.50 174 LEU A N 1
ATOM 1393 C CA . LEU A 1 174 ? -10.699 -29.791 22.010 1.00 51.50 174 LEU A CA 1
ATOM 1394 C C . LEU A 1 174 ? -9.449 -30.532 22.521 1.00 51.50 174 LEU A C 1
ATOM 1396 O O . LEU A 1 174 ? -9.238 -30.656 23.721 1.00 51.50 174 LEU A O 1
ATOM 1400 N N . GLY A 1 175 ? -8.638 -31.079 21.608 1.00 46.44 175 GLY A N 1
ATOM 1401 C CA . GLY A 1 175 ? -7.334 -31.677 21.939 1.00 46.44 175 GLY A CA 1
ATOM 1402 C C . GLY A 1 175 ? -7.046 -33.058 21.343 1.00 46.44 175 GLY A C 1
ATOM 1403 O O . GLY A 1 175 ? -5.902 -33.502 21.392 1.00 46.44 175 GLY A O 1
ATOM 1404 N N . ARG A 1 176 ? -8.027 -33.734 20.729 1.00 51.75 176 ARG A N 1
ATOM 1405 C CA . ARG A 1 176 ? -7.809 -35.032 20.063 1.00 51.75 176 ARG A CA 1
ATOM 1406 C C . ARG A 1 176 ? -7.902 -34.876 18.546 1.00 51.75 176 ARG A C 1
ATOM 1408 O O . ARG A 1 176 ? -8.981 -34.622 18.026 1.00 51.75 176 ARG A O 1
ATOM 1415 N N . ARG A 1 177 ? -6.776 -35.043 17.844 1.00 56.34 177 ARG A N 1
ATOM 1416 C CA . ARG A 1 177 ? -6.711 -35.092 16.370 1.00 56.34 177 ARG A CA 1
ATOM 1417 C C . ARG A 1 177 ? -6.750 -36.547 15.896 1.00 56.34 177 ARG A C 1
ATOM 1419 O O . ARG A 1 177 ? -6.108 -37.402 16.510 1.00 56.34 177 ARG A O 1
ATOM 1426 N N . ARG A 1 178 ? -7.492 -36.848 14.829 1.00 59.75 178 ARG A N 1
ATOM 1427 C CA . ARG A 1 178 ? -7.479 -38.166 14.175 1.00 59.75 178 ARG A CA 1
ATOM 1428 C C . ARG A 1 178 ? -6.140 -38.376 13.480 1.00 59.75 178 ARG A C 1
ATOM 1430 O O . ARG A 1 178 ? -5.549 -37.444 12.939 1.00 59.75 178 ARG A O 1
ATOM 1437 N N . ALA A 1 179 ? -5.684 -39.626 13.467 1.00 58.00 179 ALA A N 1
ATOM 1438 C CA . ALA A 1 179 ? -4.664 -40.029 12.516 1.00 58.00 179 ALA A CA 1
ATOM 1439 C C . ALA A 1 179 ? -5.289 -39.990 11.106 1.00 58.00 179 ALA A C 1
ATOM 1441 O O . ALA A 1 179 ? -6.411 -40.483 10.944 1.00 58.00 179 ALA A O 1
ATOM 1442 N N . PRO A 1 180 ? -4.592 -39.446 10.094 1.00 57.53 180 PRO A N 1
ATOM 1443 C CA . PRO A 1 180 ? -5.146 -39.183 8.761 1.00 57.53 180 PRO A CA 1
ATOM 1444 C C . PRO A 1 180 ? -5.656 -40.428 8.007 1.00 57.53 180 PRO A C 1
ATOM 1446 O O . PRO A 1 180 ? -6.317 -40.284 6.987 1.00 57.53 180 PRO A O 1
ATOM 1449 N N . SER A 1 181 ? -5.392 -41.642 8.502 1.00 55.62 181 SER A N 1
ATOM 1450 C CA . SER A 1 181 ? -5.789 -42.919 7.890 1.00 55.62 181 SER A CA 1
ATOM 1451 C C . SER A 1 181 ? -6.951 -43.643 8.587 1.00 55.62 181 SER A C 1
ATOM 1453 O O . SER A 1 181 ? -7.214 -44.802 8.272 1.00 55.62 181 SER A O 1
ATOM 1455 N N . THR A 1 182 ? -7.640 -43.019 9.551 1.00 57.25 182 THR A N 1
ATOM 1456 C CA . THR A 1 182 ? -8.737 -43.697 10.270 1.00 57.25 182 THR A CA 1
ATOM 1457 C C . THR A 1 182 ? -10.050 -43.570 9.489 1.00 57.25 182 THR A C 1
ATOM 1459 O O . THR A 1 182 ? -10.550 -42.447 9.367 1.00 57.25 182 THR A O 1
ATOM 1462 N N . PRO A 1 183 ? -10.639 -44.672 8.983 1.00 59.47 183 PRO A N 1
ATOM 1463 C CA . PRO A 1 183 ? -11.904 -44.607 8.261 1.00 59.47 183 PRO A CA 1
ATOM 1464 C C . PRO A 1 183 ? -13.033 -44.093 9.171 1.00 59.47 183 PRO A C 1
ATOM 1466 O O . PRO A 1 183 ? -13.011 -44.340 10.386 1.00 59.47 183 PRO A O 1
ATOM 1469 N N . PRO A 1 184 ? -14.021 -43.363 8.620 1.00 58.72 184 PRO A N 1
ATOM 1470 C CA . PRO A 1 184 ? -15.201 -42.985 9.378 1.00 58.72 184 PRO A CA 1
ATOM 1471 C C . PRO A 1 184 ? -15.917 -44.247 9.886 1.00 58.72 184 PRO A C 1
ATOM 1473 O O . PRO A 1 184 ? -15.948 -45.267 9.193 1.00 58.72 184 PRO A O 1
ATOM 1476 N N . PRO A 1 185 ? -16.465 -44.213 11.111 1.00 60.62 185 PRO A N 1
ATOM 1477 C CA . PRO A 1 185 ? -17.206 -45.344 11.639 1.00 60.62 185 PRO A CA 1
ATOM 1478 C C . PRO A 1 185 ? -18.433 -45.615 10.753 1.00 60.62 185 PRO A C 1
ATOM 1480 O O . PRO A 1 185 ? -19.147 -44.691 10.372 1.00 60.62 185 PRO A O 1
ATOM 1483 N N . TRP A 1 186 ? -18.670 -46.888 10.427 1.00 53.56 186 TRP A N 1
ATOM 1484 C CA . TRP A 1 186 ? -19.757 -47.341 9.543 1.00 53.56 186 TRP A CA 1
ATOM 1485 C C . TRP A 1 186 ? -21.165 -46.995 10.064 1.00 53.56 186 TRP A C 1
ATOM 1487 O O . TRP A 1 186 ? -22.130 -46.986 9.306 1.00 53.56 186 TRP A O 1
ATOM 1497 N N . ASN A 1 187 ? -21.289 -46.692 11.357 1.00 59.22 187 ASN A N 1
ATOM 1498 C CA . ASN A 1 187 ? -22.516 -46.258 12.009 1.00 59.22 187 ASN A CA 1
ATOM 1499 C C . ASN A 1 187 ? -22.531 -44.731 12.188 1.00 59.22 187 ASN A C 1
ATOM 1501 O O . ASN A 1 187 ? -22.232 -44.198 13.257 1.00 59.22 187 ASN A O 1
ATOM 1505 N N . PHE A 1 188 ? -22.919 -44.011 11.136 1.00 60.09 188 PHE A N 1
ATOM 1506 C CA . PHE A 1 188 ? -23.145 -42.571 11.231 1.00 60.09 188 PHE A CA 1
ATOM 1507 C C . PHE A 1 188 ? -24.384 -42.283 12.095 1.00 60.09 188 PHE A C 1
ATOM 1509 O O . PHE A 1 188 ? -25.507 -42.642 11.749 1.00 60.09 188 PHE A O 1
ATOM 1516 N N . SER A 1 189 ? -24.176 -41.639 13.240 1.00 57.53 189 SER A N 1
ATOM 1517 C CA . SER A 1 189 ? -25.231 -41.122 14.112 1.00 57.53 189 SER A CA 1
ATOM 1518 C C . SER A 1 189 ? -24.824 -39.730 14.559 1.00 57.53 189 SER A C 1
ATOM 1520 O O . SER A 1 189 ? -23.723 -39.543 15.076 1.00 57.53 189 SER A O 1
ATOM 1522 N N . LEU A 1 190 ? -25.717 -38.757 14.385 1.00 60.47 190 LEU A N 1
ATOM 1523 C CA . LEU A 1 190 ? -25.484 -37.384 14.838 1.00 60.47 190 LEU A CA 1
ATOM 1524 C C . LEU A 1 190 ? -25.618 -37.262 16.359 1.00 60.47 190 LEU A C 1
ATOM 1526 O O . LEU A 1 190 ? -25.033 -36.372 16.971 1.00 60.47 190 LEU A O 1
ATOM 1530 N N . ARG A 1 191 ? -26.346 -38.187 16.992 1.00 50.50 191 ARG A N 1
ATOM 1531 C CA . ARG A 1 191 ? -26.397 -38.309 18.448 1.00 50.50 191 ARG A CA 1
ATOM 1532 C C . ARG A 1 191 ? -25.048 -38.840 18.931 1.00 50.50 191 ARG A C 1
ATOM 1534 O O . ARG A 1 191 ? -24.755 -40.016 18.715 1.00 50.50 191 ARG A O 1
ATOM 1541 N N . ASN A 1 192 ? -24.267 -37.974 19.584 1.00 56.78 192 ASN A N 1
ATOM 1542 C CA . ASN A 1 192 ? -22.917 -38.252 20.085 1.00 56.78 192 ASN A CA 1
ATOM 1543 C C . ASN A 1 192 ? -21.831 -38.339 18.989 1.00 56.78 192 ASN A C 1
ATOM 1545 O O . ASN A 1 192 ? -20.931 -39.179 19.044 1.00 56.78 192 ASN A O 1
ATOM 1549 N N . TYR A 1 193 ? -21.931 -37.486 17.962 1.00 63.94 193 TYR A N 1
ATOM 1550 C CA . TYR A 1 193 ? -20.887 -37.377 16.945 1.00 63.94 193 TYR A CA 1
ATOM 1551 C C . TYR A 1 193 ? -19.677 -36.618 17.504 1.00 63.94 193 TYR A C 1
ATOM 1553 O O . TYR A 1 193 ? -19.776 -35.449 17.886 1.00 63.94 193 TYR A O 1
ATOM 1561 N N . ASN A 1 194 ? -18.529 -37.292 17.546 1.00 61.97 194 ASN A N 1
ATOM 1562 C CA . ASN A 1 194 ? -17.283 -36.724 18.053 1.00 61.97 194 ASN A CA 1
ATOM 1563 C C . ASN A 1 194 ? -16.679 -35.783 17.005 1.00 61.97 194 ASN A C 1
ATOM 1565 O O . ASN A 1 194 ? -15.965 -36.248 16.112 1.00 61.97 194 ASN A O 1
ATOM 1569 N N . LEU A 1 195 ? -16.949 -34.481 17.135 1.00 63.62 195 LEU A N 1
ATOM 1570 C CA . LEU A 1 195 ? -16.337 -33.449 16.299 1.00 63.62 195 LEU A CA 1
ATOM 1571 C C . LEU A 1 195 ? -14.927 -33.149 16.802 1.00 63.62 195 LEU A C 1
ATOM 1573 O O . LEU A 1 195 ? -14.720 -32.766 17.958 1.00 63.62 195 LEU A O 1
ATOM 1577 N N . GLN A 1 196 ? -13.951 -33.333 15.922 1.00 65.69 196 GLN A N 1
ATOM 1578 C CA . GLN A 1 196 ? -12.556 -32.997 16.186 1.00 65.69 196 GLN A CA 1
ATOM 1579 C C . GLN A 1 196 ? -12.193 -31.629 15.580 1.00 65.69 196 GLN A C 1
ATOM 1581 O O . GLN A 1 196 ? -12.874 -31.164 14.662 1.00 65.69 196 GLN A O 1
ATOM 1586 N N . PRO A 1 197 ? -11.151 -30.936 16.084 1.00 58.59 197 PRO A N 1
ATOM 1587 C CA . PRO A 1 197 ? -10.856 -29.556 15.680 1.00 58.59 197 PRO A CA 1
ATOM 1588 C C . PRO A 1 197 ? -10.548 -29.375 14.183 1.00 58.59 197 PRO A C 1
ATOM 1590 O O . PRO A 1 197 ? -10.818 -28.320 13.616 1.00 58.59 197 PRO A O 1
ATOM 1593 N N . ASP A 1 198 ? -10.009 -30.404 13.533 1.00 58.00 198 ASP A N 1
ATOM 1594 C CA . ASP A 1 198 ? -9.775 -30.474 12.085 1.00 58.00 198 ASP A CA 1
ATOM 1595 C C . ASP A 1 198 ? -11.081 -30.450 11.273 1.00 58.00 198 ASP A C 1
ATOM 1597 O O . ASP A 1 198 ? -11.157 -29.805 10.228 1.00 58.00 198 ASP A O 1
ATOM 1601 N N . GLN A 1 199 ? -12.132 -31.091 11.781 1.00 59.34 199 GLN A N 1
ATOM 1602 C CA . GLN A 1 199 ? -13.451 -31.132 11.151 1.00 59.34 199 GLN A CA 1
ATOM 1603 C C . GLN A 1 199 ? -14.199 -29.798 11.278 1.00 59.34 199 GLN A C 1
ATOM 1605 O O . GLN A 1 199 ? -14.923 -29.419 10.360 1.00 59.34 199 GLN A O 1
ATOM 1610 N N . ILE A 1 200 ? -13.978 -29.068 12.378 1.00 58.28 200 ILE A N 1
ATOM 1611 C CA . ILE A 1 200 ? -14.596 -27.758 12.641 1.00 58.28 200 ILE A CA 1
ATOM 1612 C C . ILE A 1 200 ? -13.985 -26.675 11.746 1.00 58.28 200 ILE A C 1
ATOM 1614 O O . ILE A 1 200 ? -14.717 -25.879 11.156 1.00 58.28 200 ILE A O 1
ATOM 1618 N N . HIS A 1 201 ? -12.656 -26.678 11.592 1.00 50.31 201 HIS A N 1
ATOM 1619 C CA . HIS A 1 201 ? -11.953 -25.698 10.759 1.00 50.31 201 HIS A CA 1
ATOM 1620 C C . HIS A 1 201 ? -12.337 -25.812 9.276 1.00 50.31 201 HIS A C 1
ATOM 1622 O O . HIS A 1 201 ? -12.429 -24.803 8.587 1.00 50.31 201 HIS A O 1
ATOM 1628 N N . LEU A 1 202 ? -12.636 -27.024 8.791 1.00 45.81 202 LEU A N 1
ATOM 1629 C CA . LEU A 1 202 ? -13.131 -27.220 7.426 1.00 45.81 202 LEU A CA 1
ATOM 1630 C C . LEU A 1 202 ? -14.586 -26.756 7.232 1.00 45.81 202 LEU A C 1
ATOM 1632 O O . LEU A 1 202 ? -14.954 -26.410 6.108 1.00 45.81 202 LEU A O 1
ATOM 1636 N N . SER A 1 203 ? -15.421 -26.777 8.278 1.00 43.62 203 SER A N 1
ATOM 1637 C CA . SER A 1 203 ? -16.846 -26.396 8.222 1.00 43.62 203 SER A CA 1
ATOM 1638 C C . SER A 1 203 ? -17.127 -24.905 8.439 1.00 43.62 203 SER A C 1
ATOM 1640 O O . SER A 1 203 ? -18.261 -24.472 8.256 1.00 43.62 203 SER A O 1
ATOM 1642 N N . ALA A 1 204 ? -16.118 -24.113 8.798 1.00 44.44 204 ALA A N 1
ATOM 1643 C CA . ALA A 1 204 ? -16.270 -22.702 9.131 1.00 44.44 204 ALA A CA 1
ATOM 1644 C C . ALA A 1 204 ? -16.275 -21.799 7.879 1.00 44.44 204 ALA A C 1
ATOM 1646 O O . ALA A 1 204 ? -15.322 -21.082 7.603 1.00 44.44 204 ALA A O 1
ATOM 1647 N N . ASN A 1 205 ? -17.381 -21.836 7.134 1.00 42.28 205 ASN A N 1
ATOM 1648 C CA . ASN A 1 205 ? -17.957 -20.620 6.538 1.00 42.28 205 ASN A CA 1
ATOM 1649 C C . ASN A 1 205 ? -19.285 -20.277 7.247 1.00 42.28 205 ASN A C 1
ATOM 1651 O O . ASN A 1 205 ? -20.205 -19.722 6.658 1.00 42.28 205 ASN A O 1
ATOM 1655 N N . VAL A 1 206 ? -19.396 -20.727 8.500 1.00 41.47 206 VAL A N 1
ATOM 1656 C CA . VAL A 1 206 ? -20.427 -20.355 9.463 1.00 41.47 206 VAL A CA 1
ATOM 1657 C C . VAL A 1 206 ? -19.783 -19.240 10.269 1.00 41.47 206 VAL A C 1
ATOM 1659 O O . VAL A 1 206 ? -18.725 -19.468 10.866 1.00 41.47 206 VAL A O 1
ATOM 1662 N N . ASP A 1 207 ? -20.346 -18.037 10.195 1.00 37.53 207 ASP A N 1
ATOM 1663 C CA . ASP A 1 207 ? -19.817 -16.877 10.898 1.00 37.53 207 ASP A CA 1
ATOM 1664 C C . ASP A 1 207 ? -19.582 -17.228 12.371 1.00 37.53 207 ASP A C 1
ATOM 1666 O O . ASP A 1 207 ? -20.416 -17.834 13.043 1.00 37.53 207 ASP A O 1
ATOM 1670 N N . SER A 1 208 ? -18.400 -16.859 12.863 1.00 41.62 208 SER A N 1
ATOM 1671 C CA . SER A 1 208 ? -17.857 -17.178 14.191 1.00 41.62 208 SER A CA 1
ATOM 1672 C C . SER A 1 208 ? -18.731 -16.730 15.382 1.00 41.62 208 SER A C 1
ATOM 1674 O O . SER A 1 208 ? -18.312 -16.889 16.528 1.00 41.62 208 SER A O 1
ATOM 1676 N N . TYR A 1 209 ? -19.906 -16.155 15.131 1.00 41.06 209 TYR A N 1
ATOM 1677 C CA . TYR A 1 209 ? -20.808 -15.560 16.110 1.00 41.06 209 TYR A CA 1
ATOM 1678 C C . TYR A 1 209 ? -22.017 -16.440 16.470 1.00 41.06 209 TYR A C 1
ATOM 1680 O O . TYR A 1 209 ? -22.669 -16.150 17.465 1.00 41.06 209 TYR A O 1
ATOM 1688 N N . ASP A 1 210 ? -22.282 -17.537 15.749 1.00 38.31 210 ASP A N 1
ATOM 1689 C CA . ASP A 1 210 ? -23.478 -18.375 15.985 1.00 38.31 210 ASP A CA 1
ATOM 1690 C C . ASP A 1 210 ? -23.256 -19.553 16.955 1.00 38.31 210 ASP A C 1
ATOM 1692 O O . ASP A 1 210 ? -24.164 -20.347 17.210 1.00 38.31 210 ASP A O 1
ATOM 1696 N N . ILE A 1 211 ? -22.049 -19.699 17.510 1.00 43.59 211 ILE A N 1
ATOM 1697 C CA . ILE A 1 211 ? -21.729 -20.737 18.500 1.00 43.59 211 ILE A CA 1
ATOM 1698 C C . ILE A 1 211 ? -21.322 -20.047 19.803 1.00 43.59 211 ILE A C 1
ATOM 1700 O O . ILE A 1 211 ? -20.138 -19.858 20.087 1.00 43.59 211 ILE A O 1
ATOM 1704 N N . GLU A 1 212 ? -22.309 -19.663 20.613 1.00 38.91 212 GLU A N 1
ATOM 1705 C CA . GLU A 1 212 ? -22.060 -19.286 22.004 1.00 38.91 212 GLU A CA 1
ATOM 1706 C C . GLU A 1 212 ? -21.686 -20.540 22.805 1.00 38.91 212 GLU A C 1
ATOM 1708 O O . GLU A 1 212 ? -22.487 -21.452 23.022 1.00 38.91 212 GLU A O 1
ATOM 1713 N N . PHE A 1 213 ? -20.433 -20.604 23.252 1.00 41.25 213 PHE A N 1
ATOM 1714 C CA . PHE A 1 213 ? -19.988 -21.625 24.189 1.00 41.25 213 PHE A CA 1
ATOM 1715 C C . PHE A 1 213 ? -20.484 -21.263 25.591 1.00 41.25 213 PHE A C 1
ATOM 1717 O O . PHE A 1 213 ? -19.841 -20.493 26.303 1.00 41.25 213 PHE A O 1
ATOM 1724 N N . VAL A 1 214 ? -21.594 -21.863 26.027 1.00 34.41 214 VAL A N 1
ATOM 1725 C CA . VAL A 1 214 ? -21.960 -21.877 27.451 1.00 34.41 214 VAL A CA 1
ATOM 1726 C C . VAL A 1 214 ? -21.024 -22.852 28.166 1.00 34.41 214 VAL A C 1
ATOM 1728 O O . VAL A 1 214 ? -21.332 -24.023 28.387 1.00 34.41 214 VAL A O 1
ATOM 1731 N N . LEU A 1 215 ? -19.823 -22.382 28.498 1.00 35.03 215 LEU A N 1
ATOM 1732 C CA . LEU A 1 215 ? -18.964 -23.057 29.460 1.00 35.03 215 LEU A CA 1
ATOM 1733 C C . LEU A 1 215 ? -19.561 -22.809 30.846 1.00 35.03 215 LEU A C 1
ATOM 1735 O O . LEU A 1 215 ? -19.299 -21.788 31.479 1.00 35.03 215 LEU A O 1
ATOM 1739 N N . GLY A 1 216 ? -20.384 -23.751 31.308 1.00 32.78 216 GLY A N 1
ATOM 1740 C CA . GLY A 1 216 ? -20.811 -23.845 32.701 1.00 32.78 216 GLY A CA 1
ATOM 1741 C C . GLY A 1 216 ? -19.604 -24.103 33.601 1.00 32.78 216 GLY A C 1
ATOM 1742 O O . GLY A 1 216 ? -19.304 -25.241 33.947 1.00 32.78 216 GLY A O 1
ATOM 1743 N N . GLY A 1 217 ? -18.879 -23.039 33.931 1.00 29.72 217 GLY A N 1
ATOM 1744 C CA . GLY A 1 217 ? -17.752 -23.032 34.849 1.00 29.72 217 GLY A CA 1
ATOM 1745 C C . GLY A 1 217 ? -18.076 -22.178 36.062 1.00 29.72 217 GLY A C 1
ATOM 1746 O O . GLY A 1 217 ? -17.506 -21.106 36.233 1.00 29.72 217 GLY A O 1
ATOM 1747 N N . SER A 1 218 ? -18.982 -22.642 36.923 1.00 33.81 218 SER A N 1
ATOM 1748 C CA . SER A 1 218 ? -19.101 -22.108 38.279 1.00 33.81 218 SER A CA 1
ATOM 1749 C C . SER A 1 218 ? -17.899 -22.581 39.100 1.00 33.81 218 SER A C 1
ATOM 1751 O O . SER A 1 218 ? -17.989 -23.541 39.863 1.00 33.81 218 SER A O 1
ATOM 1753 N N . SER A 1 219 ? -16.752 -21.926 38.927 1.00 34.94 219 SER A N 1
ATOM 1754 C CA . SER A 1 219 ? -15.637 -22.058 39.860 1.00 34.94 219 SER A CA 1
ATOM 1755 C C . SER A 1 219 ? -15.832 -21.026 40.969 1.00 34.94 219 SER A C 1
ATOM 1757 O O . SER A 1 219 ? -15.260 -19.939 40.942 1.00 34.94 219 SER A O 1
ATOM 1759 N N . GLN A 1 220 ? -16.695 -21.348 41.936 1.00 34.41 220 GLN A N 1
ATOM 1760 C CA . GLN A 1 220 ? -16.566 -20.748 43.258 1.00 34.41 220 GLN A CA 1
ATOM 1761 C C . GLN A 1 220 ? -15.381 -21.436 43.940 1.00 34.41 220 GLN A C 1
ATOM 1763 O O . GLN A 1 220 ? -15.485 -22.563 44.421 1.00 34.41 220 GLN A O 1
ATOM 1768 N N . MET A 1 221 ? -14.228 -20.767 43.937 1.00 29.83 221 MET A N 1
ATOM 1769 C CA . MET A 1 221 ? -13.141 -21.091 44.854 1.00 29.83 221 MET A CA 1
ATOM 1770 C C . MET A 1 221 ? -13.592 -20.723 46.267 1.00 29.83 221 MET A C 1
ATOM 1772 O O . MET A 1 221 ? -13.633 -19.551 46.629 1.00 29.83 221 MET A O 1
ATOM 1776 N N . THR A 1 222 ? -13.917 -21.730 47.072 1.00 37.78 222 THR A N 1
ATOM 1777 C CA . THR A 1 222 ? -13.986 -21.610 48.531 1.00 37.78 222 THR A CA 1
ATOM 1778 C C . THR A 1 222 ? -12.780 -22.288 49.167 1.00 37.78 222 THR A C 1
ATOM 1780 O O . THR A 1 222 ? -12.755 -23.515 49.275 1.00 37.78 222 THR A O 1
ATOM 1783 N N . LYS A 1 223 ? -11.833 -21.448 49.596 1.00 34.66 223 LYS A N 1
ATOM 1784 C CA . LYS A 1 223 ? -11.085 -21.400 50.870 1.00 34.66 223 LYS A CA 1
ATOM 1785 C C . LYS A 1 223 ? -9.646 -20.958 50.655 1.00 34.66 223 LYS A C 1
ATOM 1787 O O . LYS A 1 223 ? -8.930 -21.627 49.883 1.00 34.66 223 LYS A O 1
#